Protein AF-A0A8C1H213-F1 (afdb_monomer)

Secondary structure (DSSP, 8-state):
---------HHHHHHHHHHHHHHHHHHHTTS-TTEEEEEEEEEEEETTEEEEEEEEEEEESTT-S-EEEEE-------PPPPSS-TT-----IIIIIHHHHHHHHHHHHHHHHHTT------------SSTHHHHHHHHTTSBSSTT-SS-BTTTTEEEEEEE-S--SSS--EEE--GGGTTT--THHHHHHHHHTT-SSS--SS-SSEEEEEE-----STTHHHHTTT--EEEE-BSSPPTTTTSTT-SGGG--HHHHHHHHHHHHTS----S----

Mean predicted aligned error: 8.56 Å

Sequence (278 aa):
ESHAPIKKNPLSLKFSHLFQLQHILSQLGSLSEGWMLEENSFVSSTPKGKVTFTNVLAVLDPLDPRRLLLACHHDSKILPAGPKNPKQVFVGASDSAIPCAMILEMATAQNSALQSTANTSEWQKTDSLGGSRHLAELMARTPHPSGSSETTLLQAVDLLVLLDLLGDPEPLIFNHFNNTSESLSVSLPEKRLHKQGLLTSYPSEQSYFRKDFYGGFMQDDHITFLHRVVPVHHLIPTPFPVFWHTLDDTEERIHRPTVENLTRIILSTNLKSANTTA

Solvent-accessible surface area (backbone atoms only — not comparable to full-atom values): 16385 Å² total; per-residue (Å²): 135,85,85,73,81,85,75,78,64,73,63,64,62,55,50,53,53,50,52,52,53,51,48,54,51,53,57,62,69,65,54,61,86,37,60,44,81,46,74,44,47,28,73,33,81,49,102,90,43,79,44,77,49,68,44,79,46,78,36,69,48,81,78,56,69,62,37,77,43,80,46,56,55,82,70,58,68,89,63,80,58,45,95,90,40,74,82,56,64,52,63,24,29,28,45,16,51,40,32,44,51,46,52,53,51,51,52,51,56,50,46,72,74,46,83,83,72,67,77,85,86,88,87,86,86,73,72,58,52,67,66,43,49,22,49,42,53,50,27,61,69,38,48,32,52,86,84,41,90,87,38,18,46,44,76,21,38,57,33,38,39,38,35,38,52,42,31,47,70,78,45,36,28,31,51,64,43,84,90,34,62,81,47,60,62,50,53,52,32,38,35,52,36,40,77,69,67,73,44,53,98,58,96,58,61,74,65,38,59,42,85,92,48,72,66,52,89,79,91,57,69,58,53,51,37,46,77,69,72,33,41,54,44,60,52,36,39,61,74,67,53,95,37,66,100,39,73,63,23,34,72,90,60,46,30,61,50,44,47,55,36,51,48,53,25,58,72,57,36,81,81,54,66,79,79,83,85,129

Nearest PDB structures (foldseek):
  2zed-assembly2_B  TM=8.797E-01  e=6.127E-24  Homo sapiens
  9fxh-assembly2_B  TM=8.267E-01  e=2.366E-24  Homo sapiens
  9fxg-assembly3_C  TM=8.207E-01  e=6.901E-24  Homo sapiens
  7cm0-assembly1_A  TM=8.871E-01  e=1.432E-22  Homo sapiens
  2zef-assembly2_B  TM=8.244E-01  e=1.327E-23  Homo sapiens

Organism: NCBI:txid630221

Foldseek 3Di:
DDDDDPPDDPVVLVVVLVVLVVVLCVLLVPQDAQKDKDWAWAWDQDPVGIDIDIDIDIDGRLQPLADEAEDEDDDWDFDQADPVGNPQTAPQVQQPVLSSVLVSVLSNVVSVVPVPDHDDDDDDYDHDDDHLLTVLVQQVPADPPPPDPPHGNLNNYLEYEYRGLPFAPQFAFEFQDPVCLPQWCLLVLQLVCVVVVNAPPDDDSDRHYDYPDHLYDDDDSCVNSVVVVRHYDYRAGPPHDPCPPHSPSDPVNGDVSRSVSSSSSVSSIPSDRPPPDD

pLDDT: mean 81.34, std 18.09, range [29.67, 98.44]

Radius of gyration: 19.89 Å; Cα contacts (8 Å, |Δi|>4): 432; chains: 1; bounding box: 44×66×52 Å

Structure (mmCIF, N/CA/C/O backbone):
data_AF-A0A8C1H213-F1
#
_entry.id   AF-A0A8C1H213-F1
#
loop_
_atom_site.group_PDB
_atom_site.id
_atom_site.type_symbol
_atom_site.label_atom_id
_atom_site.label_alt_id
_atom_site.label_comp_id
_atom_site.label_asym_id
_atom_site.label_entity_id
_atom_site.label_seq_id
_atom_site.pdbx_PDB_ins_code
_atom_site.Cartn_x
_atom_site.Cartn_y
_atom_site.Cartn_z
_atom_site.occupancy
_atom_site.B_iso_or_equiv
_atom_site.auth_seq_id
_atom_site.auth_comp_id
_atom_site.auth_asym_id
_atom_site.auth_atom_id
_atom_site.pdbx_PDB_model_num
ATOM 1 N N . GLU A 1 1 ? -5.569 41.873 24.942 1.00 35.56 1 GLU A N 1
ATOM 2 C CA . GLU A 1 1 ? -4.662 40.726 24.734 1.00 35.56 1 GLU A CA 1
ATOM 3 C C . GLU A 1 1 ? -5.106 39.960 23.496 1.00 35.56 1 GLU A C 1
ATOM 5 O O . GLU A 1 1 ? -6.158 39.333 23.500 1.00 35.56 1 GLU A O 1
ATOM 10 N N . SER A 1 2 ? -4.382 40.112 22.389 1.00 31.67 2 SER A N 1
ATOM 11 C CA . SER A 1 2 ? -4.695 39.471 21.111 1.00 31.67 2 SER A CA 1
ATOM 12 C C . SER A 1 2 ? -4.179 38.029 21.105 1.00 31.67 2 SER A C 1
ATOM 14 O O . SER A 1 2 ? -2.976 37.784 21.124 1.00 31.67 2 SER A O 1
ATOM 16 N N . HIS A 1 3 ? -5.088 37.055 21.077 1.00 39.44 3 HIS A N 1
ATOM 17 C CA . HIS A 1 3 ? -4.740 35.654 20.839 1.00 39.44 3 HIS A CA 1
ATOM 18 C C . HIS A 1 3 ? -4.405 35.458 19.356 1.00 39.44 3 HIS A C 1
ATOM 20 O O . HIS A 1 3 ? -5.290 35.313 18.514 1.00 39.44 3 HIS A O 1
ATOM 26 N N . ALA A 1 4 ? -3.114 35.477 19.029 1.00 31.30 4 ALA A N 1
ATOM 27 C CA . ALA A 1 4 ? -2.635 35.024 17.730 1.00 31.30 4 ALA A CA 1
ATOM 28 C C . ALA A 1 4 ? -2.793 33.491 17.624 1.00 31.30 4 ALA A C 1
ATOM 30 O O . ALA A 1 4 ? -2.477 32.779 18.581 1.00 31.30 4 ALA A O 1
ATOM 31 N N . PRO A 1 5 ? -3.249 32.949 16.481 1.00 38.81 5 PRO A N 1
ATOM 32 C CA . PRO A 1 5 ? -3.312 31.509 16.282 1.00 38.81 5 PRO A CA 1
ATOM 33 C C . PRO A 1 5 ? -1.892 30.934 16.278 1.00 38.81 5 PRO A C 1
ATOM 35 O O . PRO A 1 5 ? -1.021 31.405 15.542 1.00 38.81 5 PRO A O 1
ATOM 38 N N . ILE A 1 6 ? -1.660 29.898 17.086 1.00 41.28 6 ILE A N 1
ATOM 39 C CA . ILE A 1 6 ? -0.406 29.140 17.101 1.00 41.28 6 ILE A CA 1
ATOM 40 C C . ILE A 1 6 ? -0.277 28.430 15.747 1.00 41.28 6 ILE A C 1
ATOM 42 O O . ILE A 1 6 ? -0.791 27.331 15.543 1.00 41.28 6 ILE A O 1
ATOM 46 N N . LYS A 1 7 ? 0.403 29.066 14.789 1.00 40.59 7 LYS A N 1
ATOM 47 C CA . LYS A 1 7 ? 0.885 28.399 13.577 1.00 40.59 7 LYS A CA 1
ATOM 48 C C . LYS A 1 7 ? 1.922 27.362 14.017 1.00 40.59 7 LYS A C 1
ATOM 50 O O . LYS A 1 7 ? 2.996 27.732 14.485 1.00 40.59 7 LYS A O 1
ATOM 55 N N . LYS A 1 8 ? 1.607 26.065 13.908 1.00 52.66 8 LYS A N 1
ATOM 56 C CA . LYS A 1 8 ? 2.605 25.007 14.134 1.00 52.66 8 LYS A CA 1
ATOM 57 C C . LYS A 1 8 ? 3.743 25.139 13.116 1.00 52.66 8 LYS A C 1
ATOM 59 O O . LYS A 1 8 ? 3.527 25.489 11.956 1.00 52.66 8 LYS A O 1
ATOM 64 N N . ASN A 1 9 ? 4.954 24.855 13.589 1.00 44.56 9 ASN A N 1
ATOM 65 C CA . ASN A 1 9 ? 6.203 25.005 12.855 1.00 44.56 9 ASN A CA 1
ATOM 66 C C . ASN A 1 9 ? 6.315 23.900 11.773 1.00 44.56 9 ASN A C 1
ATOM 68 O O . ASN A 1 9 ? 6.308 22.721 12.137 1.00 44.56 9 ASN A O 1
ATOM 72 N N . PRO A 1 10 ? 6.436 24.229 10.470 1.00 48.28 10 PRO A N 1
ATOM 73 C CA . PRO A 1 10 ? 6.516 23.263 9.360 1.00 48.28 10 PRO A CA 1
ATOM 74 C C . PRO A 1 10 ? 7.609 22.196 9.512 1.00 48.28 10 PRO A C 1
ATOM 76 O O . PRO A 1 10 ? 7.549 21.144 8.883 1.00 48.28 10 PRO A O 1
ATOM 79 N N . LEU A 1 11 ? 8.607 22.466 10.354 1.00 42.94 11 LEU A N 1
ATOM 80 C CA . LEU A 1 11 ? 9.709 21.566 10.673 1.00 42.94 11 LEU A CA 1
ATOM 81 C C . LEU A 1 11 ? 9.237 20.260 11.337 1.00 42.94 11 LEU A C 1
ATOM 83 O O . LEU A 1 11 ? 9.681 19.196 10.930 1.00 42.94 11 LEU A O 1
ATOM 87 N N . SER A 1 12 ? 8.297 20.301 12.289 1.00 50.41 12 SER A N 1
ATOM 88 C CA . SER A 1 12 ? 7.887 19.107 13.058 1.00 50.41 12 SER A CA 1
ATOM 89 C C . SER A 1 12 ? 7.201 18.030 12.210 1.00 50.41 12 SER A C 1
ATOM 91 O O . SER A 1 12 ? 7.418 16.851 12.460 1.00 50.41 12 SER A O 1
ATOM 93 N N . LEU A 1 13 ? 6.391 18.424 11.222 1.00 56.34 13 LEU A N 1
ATOM 94 C CA . LEU A 1 13 ? 5.732 17.491 10.294 1.00 56.34 13 LEU A CA 1
ATOM 95 C C . LEU A 1 13 ? 6.723 16.926 9.270 1.00 56.34 13 LEU A C 1
ATOM 97 O O . LEU A 1 13 ? 6.650 15.758 8.906 1.00 56.34 13 LEU A O 1
ATOM 101 N N . LYS A 1 14 ? 7.695 17.736 8.832 1.00 55.78 14 LYS A N 1
ATOM 102 C CA . LYS A 1 14 ? 8.785 17.247 7.978 1.00 55.78 14 LYS A CA 1
ATOM 103 C C . LYS A 1 14 ? 9.610 16.173 8.687 1.00 55.78 14 LYS A C 1
ATOM 105 O O . LYS A 1 14 ? 9.962 15.185 8.058 1.00 55.78 14 LYS A O 1
ATOM 110 N N . PHE A 1 15 ? 9.874 16.337 9.985 1.00 58.41 15 PHE A N 1
ATOM 111 C CA . PHE A 1 15 ? 10.598 15.329 10.759 1.00 58.41 15 PHE A CA 1
ATOM 112 C C . PHE A 1 15 ? 9.835 13.999 10.854 1.00 58.41 15 PHE A C 1
ATOM 114 O O . PHE A 1 15 ? 10.453 12.960 10.658 1.00 58.41 15 PHE A O 1
ATOM 121 N N . SER A 1 16 ? 8.513 13.997 11.079 1.00 71.38 16 SER A N 1
ATOM 122 C CA . SER A 1 16 ? 7.748 12.743 11.196 1.00 71.38 16 SER A CA 1
ATOM 123 C C . SER A 1 16 ? 7.704 11.929 9.899 1.00 71.38 16 SER A C 1
ATOM 125 O O . SER A 1 16 ? 7.895 10.718 9.952 1.00 71.38 16 SER A O 1
ATOM 127 N N . HIS A 1 17 ? 7.524 12.573 8.738 1.00 76.19 17 HIS A N 1
ATOM 128 C CA . HIS A 1 17 ? 7.555 11.864 7.450 1.00 76.19 17 HIS A CA 1
ATOM 129 C C . HIS A 1 17 ? 8.940 11.284 7.137 1.00 76.19 17 HIS A C 1
ATOM 131 O O . HIS A 1 17 ? 9.035 10.175 6.623 1.00 76.19 17 HIS A O 1
ATOM 137 N N . LEU A 1 18 ? 10.019 11.991 7.493 1.00 77.69 18 LEU A N 1
ATOM 138 C CA . LEU A 1 18 ? 11.379 11.470 7.327 1.00 77.69 18 LEU A CA 1
ATOM 139 C C . LEU A 1 18 ? 11.633 10.237 8.206 1.00 77.69 18 LEU A C 1
ATOM 141 O O . LEU A 1 18 ? 12.227 9.275 7.730 1.00 77.69 18 LEU A O 1
ATOM 145 N N . PHE A 1 19 ? 11.148 10.229 9.453 1.00 83.75 19 PHE A N 1
ATOM 146 C CA . PHE A 1 19 ? 11.252 9.051 10.323 1.00 83.75 19 PHE A CA 1
ATOM 147 C C . PHE A 1 19 ? 10.471 7.853 9.778 1.00 83.75 19 PHE A C 1
ATOM 149 O O . PHE A 1 19 ? 10.983 6.737 9.801 1.00 83.75 19 PHE A O 1
ATOM 156 N N . GLN A 1 20 ? 9.259 8.077 9.268 1.00 85.69 20 GLN A N 1
ATOM 157 C CA . GLN A 1 20 ? 8.451 7.028 8.647 1.00 85.69 20 GLN A CA 1
ATOM 158 C C . GLN A 1 20 ? 9.146 6.440 7.413 1.00 85.69 20 GLN A C 1
ATOM 160 O O . GLN A 1 20 ? 9.293 5.224 7.314 1.00 85.69 20 GLN A O 1
ATOM 165 N N . LEU A 1 21 ? 9.626 7.296 6.506 1.00 86.75 21 LEU A N 1
ATOM 166 C CA . LEU A 1 21 ? 10.372 6.878 5.320 1.00 86.75 21 LEU A CA 1
ATOM 167 C C . LEU A 1 21 ? 11.618 6.073 5.710 1.00 86.75 21 LEU A C 1
ATOM 169 O O . LEU A 1 21 ? 11.845 4.985 5.189 1.00 86.75 21 LEU A O 1
ATOM 173 N N . GLN A 1 22 ? 12.391 6.562 6.682 1.00 87.88 22 GLN A N 1
ATOM 174 C CA . GLN A 1 22 ? 13.583 5.868 7.160 1.00 87.88 22 GLN A CA 1
ATOM 175 C C . GLN A 1 22 ? 13.252 4.522 7.818 1.00 87.88 22 GLN A C 1
ATOM 177 O O . GLN A 1 22 ? 14.017 3.571 7.670 1.00 87.88 22 GLN A O 1
ATOM 182 N N . HIS A 1 23 ? 12.115 4.414 8.509 1.00 90.81 23 HIS A N 1
ATOM 183 C CA . HIS A 1 23 ? 11.647 3.145 9.055 1.00 90.81 23 HIS A CA 1
ATOM 184 C C . HIS A 1 23 ? 11.316 2.140 7.943 1.00 90.81 23 HIS A C 1
ATOM 186 O O . HIS A 1 23 ? 11.818 1.019 7.988 1.00 90.81 23 HIS A O 1
ATOM 192 N N . ILE A 1 24 ? 10.557 2.550 6.920 1.00 91.88 24 ILE A N 1
ATOM 193 C CA . ILE A 1 24 ? 10.223 1.706 5.759 1.00 91.88 24 ILE A CA 1
ATOM 194 C C . ILE A 1 24 ? 11.504 1.219 5.068 1.00 91.88 24 ILE A C 1
ATOM 196 O O . ILE A 1 24 ? 11.682 0.019 4.869 1.00 91.88 24 ILE A O 1
ATOM 200 N N . LEU A 1 25 ? 12.429 2.135 4.770 1.00 90.81 25 LEU A N 1
ATOM 201 C CA . LEU A 1 25 ? 13.711 1.807 4.141 1.00 90.81 25 LEU A CA 1
ATOM 202 C C . LEU A 1 25 ? 14.554 0.869 5.007 1.00 90.81 25 LEU A C 1
ATOM 204 O O . LEU A 1 25 ? 15.158 -0.062 4.487 1.00 90.81 25 LEU A O 1
ATOM 208 N N . SER A 1 26 ? 14.578 1.078 6.326 1.00 91.19 26 SER A N 1
ATOM 209 C CA . SER A 1 26 ? 15.306 0.207 7.249 1.00 91.19 26 SER A CA 1
ATOM 210 C C . SER A 1 26 ? 14.716 -1.200 7.316 1.00 91.19 26 SER A C 1
ATOM 212 O O . SER A 1 26 ? 15.484 -2.149 7.440 1.00 91.19 26 SER A O 1
ATOM 214 N N . GLN A 1 27 ? 13.388 -1.348 7.273 1.00 92.38 27 GLN A N 1
ATOM 215 C CA . GLN A 1 27 ? 12.744 -2.663 7.267 1.00 92.38 27 GLN A CA 1
ATOM 216 C C . GLN A 1 27 ? 13.039 -3.393 5.951 1.00 92.38 27 GLN A C 1
ATOM 218 O O . GLN A 1 27 ? 13.552 -4.510 5.968 1.00 92.38 27 GLN A O 1
ATOM 223 N N . LEU A 1 28 ? 12.822 -2.733 4.812 1.00 90.31 28 LEU A N 1
ATOM 224 C CA . LEU A 1 28 ? 13.082 -3.313 3.491 1.00 90.31 28 LEU A CA 1
ATOM 225 C C . LEU A 1 28 ? 14.567 -3.625 3.265 1.00 90.31 28 LEU A C 1
ATOM 227 O O . LEU A 1 28 ? 14.900 -4.673 2.725 1.00 90.31 28 LEU A O 1
ATOM 231 N N . GLY A 1 29 ? 15.468 -2.757 3.726 1.00 87.75 29 GLY A N 1
ATOM 232 C CA . GLY A 1 29 ? 16.914 -2.969 3.641 1.00 87.75 29 GLY A CA 1
ATOM 233 C C . GLY A 1 29 ? 17.445 -4.079 4.554 1.00 87.75 29 GLY A C 1
ATOM 234 O O . GLY A 1 29 ? 18.604 -4.456 4.421 1.00 87.75 29 GLY A O 1
ATOM 235 N N . SER A 1 30 ? 16.625 -4.598 5.476 1.00 89.06 30 SER A N 1
ATOM 236 C CA . SER A 1 30 ? 16.974 -5.757 6.309 1.00 89.06 30 SER A CA 1
ATOM 237 C C . SER A 1 30 ? 16.575 -7.103 5.690 1.00 89.06 30 SER A C 1
ATOM 239 O O . SER A 1 30 ? 16.941 -8.151 6.224 1.00 89.06 30 SER A O 1
ATOM 241 N N . LEU A 1 31 ? 15.845 -7.089 4.567 1.00 84.88 31 LEU A N 1
ATOM 242 C CA . LEU A 1 31 ? 15.555 -8.288 3.777 1.00 84.88 31 LEU A CA 1
ATOM 243 C C . LEU A 1 31 ? 16.858 -8.836 3.151 1.00 84.88 31 LEU A C 1
ATOM 245 O O . LEU A 1 31 ? 17.806 -8.089 2.913 1.00 84.88 31 LEU A O 1
ATOM 249 N N . SER A 1 32 ? 16.939 -10.155 2.940 1.00 71.31 32 SER A N 1
ATOM 250 C CA . SER A 1 32 ? 18.170 -10.839 2.501 1.00 71.31 32 SER A CA 1
ATOM 251 C C . SER A 1 32 ? 18.480 -10.640 1.009 1.00 71.31 32 SER A C 1
ATOM 253 O O . SER A 1 32 ? 17.736 -9.979 0.285 1.00 71.31 32 SER A O 1
ATOM 255 N N . GLU A 1 33 ? 19.594 -11.220 0.546 1.00 68.81 33 GLU A N 1
ATOM 256 C CA . GLU A 1 33 ? 20.045 -11.159 -0.850 1.00 68.81 33 GLU A CA 1
ATOM 257 C C . GLU A 1 33 ? 18.919 -11.537 -1.834 1.00 68.81 33 GLU A C 1
ATOM 259 O O . GLU A 1 33 ? 18.259 -12.561 -1.669 1.00 68.81 33 GLU A O 1
ATOM 264 N N . GLY A 1 34 ? 18.690 -10.690 -2.846 1.00 76.81 34 GLY A N 1
ATOM 265 C CA . GLY A 1 34 ? 17.651 -10.872 -3.873 1.00 76.81 34 GLY A CA 1
ATOM 266 C C . GLY A 1 34 ? 16.661 -9.709 -3.997 1.00 76.81 34 GLY A C 1
ATOM 267 O O . GLY A 1 34 ? 16.010 -9.578 -5.033 1.00 76.81 34 GLY A O 1
ATOM 268 N N . TRP A 1 35 ? 16.583 -8.838 -2.987 1.00 86.25 35 TRP A N 1
ATOM 269 C CA . TRP A 1 35 ? 15.802 -7.600 -3.045 1.00 86.25 35 TRP A CA 1
ATOM 270 C C . TRP A 1 35 ? 16.661 -6.415 -3.494 1.00 86.25 35 TRP A C 1
ATOM 272 O O . TRP A 1 35 ? 17.740 -6.167 -2.960 1.00 86.25 35 TRP A O 1
ATOM 282 N N . MET A 1 36 ? 16.152 -5.647 -4.451 1.00 88.56 36 MET A N 1
ATOM 283 C CA . MET A 1 36 ? 16.644 -4.319 -4.801 1.00 88.56 36 MET A CA 1
ATOM 284 C C . MET A 1 36 ? 15.761 -3.273 -4.126 1.00 88.56 36 MET A C 1
ATOM 286 O O . MET A 1 36 ? 14.538 -3.337 -4.229 1.00 88.56 36 MET A O 1
ATOM 290 N N . LEU A 1 37 ? 16.379 -2.296 -3.466 1.00 90.38 37 LEU A N 1
ATOM 291 C CA . LEU A 1 37 ? 15.686 -1.165 -2.857 1.00 90.38 37 LEU A CA 1
ATOM 292 C C . LEU A 1 37 ? 16.006 0.116 -3.632 1.00 90.38 37 LEU A C 1
ATOM 294 O O . LEU A 1 37 ? 17.171 0.491 -3.759 1.00 90.38 37 LEU A O 1
ATOM 298 N N . GLU A 1 38 ? 14.974 0.800 -4.118 1.00 88.88 38 GLU A N 1
ATOM 299 C CA . GLU A 1 38 ? 15.091 2.072 -4.825 1.00 88.88 38 GLU A CA 1
ATOM 300 C C . GLU A 1 38 ? 14.221 3.148 -4.167 1.00 88.88 38 GLU A C 1
ATOM 302 O O . GLU A 1 38 ? 13.046 2.950 -3.858 1.00 88.88 38 GLU A O 1
ATOM 307 N N . GLU A 1 39 ? 14.807 4.330 -3.994 1.00 90.19 39 GLU A N 1
ATOM 308 C CA . GLU A 1 39 ? 14.072 5.553 -3.685 1.00 90.19 39 GLU A CA 1
ATOM 309 C C . GLU A 1 39 ? 13.979 6.422 -4.932 1.00 90.19 39 GLU A C 1
ATOM 311 O O . GLU A 1 39 ? 14.999 6.879 -5.460 1.00 90.19 39 GLU A O 1
ATOM 316 N N . ASN A 1 40 ? 12.755 6.730 -5.332 1.00 87.62 40 ASN A N 1
ATOM 317 C CA . ASN A 1 40 ? 12.441 7.577 -6.467 1.00 87.62 40 ASN A CA 1
ATOM 318 C C . ASN A 1 40 ? 11.906 8.923 -5.946 1.00 87.62 40 ASN A C 1
ATOM 320 O O . ASN A 1 40 ? 10.719 9.086 -5.659 1.00 87.62 40 ASN A O 1
ATOM 324 N N . SER A 1 41 ? 12.828 9.868 -5.733 1.00 89.25 41 SER A N 1
ATOM 325 C CA . SER A 1 41 ? 12.543 11.200 -5.179 1.00 89.25 41 SER A CA 1
ATOM 326 C C . SER A 1 41 ? 12.336 12.235 -6.276 1.00 89.25 41 SER A C 1
ATOM 328 O O . SER A 1 41 ? 12.903 12.106 -7.342 1.00 89.25 41 SER A O 1
ATOM 330 N N . PHE A 1 42 ? 11.543 13.276 -6.035 1.00 86.06 42 PHE A N 1
ATOM 331 C CA . PHE A 1 42 ? 11.345 14.367 -6.997 1.00 86.06 42 PHE A CA 1
ATOM 332 C C . PHE A 1 42 ? 10.648 15.570 -6.354 1.00 86.06 42 PHE A C 1
ATOM 334 O O . PHE A 1 42 ? 9.998 15.448 -5.319 1.00 86.06 42 PHE A O 1
ATOM 341 N N . VAL A 1 43 ? 10.697 16.744 -6.993 1.00 89.19 43 VAL A N 1
ATOM 342 C CA . VAL A 1 43 ? 10.052 17.972 -6.484 1.00 89.19 43 VAL A CA 1
ATOM 343 C C . VAL A 1 43 ? 8.845 18.371 -7.326 1.00 89.19 43 VAL A C 1
ATOM 345 O O . VAL A 1 43 ? 9.004 18.661 -8.506 1.00 89.19 43 VAL A O 1
ATOM 348 N N . SER A 1 44 ? 7.666 18.513 -6.706 1.00 85.31 44 SER A N 1
ATOM 349 C CA . SER A 1 44 ? 6.438 18.980 -7.367 1.00 85.31 44 SER A CA 1
ATOM 350 C C . SER A 1 44 ? 5.796 20.202 -6.738 1.00 85.31 44 SER A C 1
ATOM 352 O O . SER A 1 44 ? 5.796 20.384 -5.523 1.00 85.31 44 SER A O 1
ATOM 354 N N . SER A 1 45 ? 5.188 21.028 -7.591 1.00 86.56 45 SER A N 1
ATOM 355 C CA . SER A 1 45 ? 4.306 22.116 -7.178 1.00 86.56 45 SER A CA 1
ATOM 356 C C . SER A 1 45 ? 2.984 21.557 -6.652 1.00 86.56 45 SER A C 1
ATOM 358 O O . SER A 1 45 ? 2.367 20.695 -7.277 1.00 86.56 45 SER A O 1
ATOM 360 N N . THR A 1 46 ? 2.537 22.080 -5.516 1.00 84.19 46 THR A N 1
ATOM 361 C CA . THR A 1 46 ? 1.236 21.799 -4.895 1.00 84.19 46 THR A CA 1
ATOM 362 C C . THR A 1 46 ? 0.547 23.125 -4.547 1.00 84.19 46 THR A C 1
ATOM 364 O O . THR A 1 46 ? 1.222 24.161 -4.508 1.00 84.19 46 THR A O 1
ATOM 367 N N . PRO A 1 47 ? -0.753 23.135 -4.193 1.00 85.69 47 PRO A N 1
ATOM 368 C CA . PRO A 1 47 ? -1.405 24.334 -3.656 1.00 85.69 47 PRO A CA 1
ATOM 369 C C . PRO A 1 47 ? -0.718 24.922 -2.408 1.00 85.69 47 PRO A C 1
ATOM 371 O O . PRO A 1 47 ? -0.937 26.082 -2.076 1.00 85.69 47 PRO A O 1
ATOM 374 N N . LYS A 1 48 ? 0.123 24.137 -1.714 1.00 80.81 48 LYS A N 1
ATOM 375 C CA . LYS A 1 48 ? 0.896 24.548 -0.530 1.00 80.81 48 LYS A CA 1
ATOM 376 C C . LYS A 1 48 ? 2.358 24.912 -0.847 1.00 80.81 48 LYS A C 1
ATOM 378 O O . LYS A 1 48 ? 3.138 25.134 0.075 1.00 80.81 48 LYS A O 1
ATOM 383 N N . GLY A 1 49 ? 2.736 24.981 -2.125 1.00 87.12 49 GLY A N 1
ATOM 384 C CA . GLY A 1 49 ? 4.102 25.254 -2.582 1.00 87.12 49 GLY A CA 1
ATOM 385 C C . GLY A 1 49 ? 4.821 24.014 -3.118 1.00 87.12 49 GLY A C 1
ATOM 386 O O . GLY A 1 49 ? 4.205 22.972 -3.347 1.00 87.12 49 GLY A O 1
ATOM 387 N N . LYS A 1 50 ? 6.132 24.139 -3.358 1.00 88.75 50 LYS A N 1
ATOM 388 C CA . LYS A 1 50 ? 6.970 23.028 -3.831 1.00 88.75 50 LYS A CA 1
ATOM 389 C C . LYS A 1 50 ? 7.243 22.037 -2.698 1.00 88.75 50 LYS A C 1
ATOM 391 O O . LYS A 1 50 ? 7.664 22.443 -1.616 1.00 88.75 50 LYS A O 1
ATOM 396 N N . VAL A 1 51 ? 7.023 20.756 -2.966 1.00 86.69 51 VAL A N 1
ATOM 397 C CA . VAL A 1 51 ? 7.201 19.643 -2.026 1.00 86.69 51 VAL A CA 1
ATOM 398 C C . VAL A 1 51 ? 8.055 18.570 -2.695 1.00 86.69 51 VAL A C 1
ATOM 400 O O . VAL A 1 51 ? 7.868 18.300 -3.881 1.00 86.69 51 VAL A O 1
ATOM 403 N N . THR A 1 52 ? 8.987 17.981 -1.946 1.00 89.38 52 THR A N 1
ATOM 404 C CA . THR A 1 52 ? 9.702 16.769 -2.364 1.00 89.38 52 THR A CA 1
ATOM 405 C C . THR A 1 52 ? 8.857 15.556 -2.003 1.00 89.38 52 THR A C 1
ATOM 407 O O . THR A 1 52 ? 8.443 15.430 -0.853 1.00 89.38 52 THR A O 1
ATOM 410 N N . PHE A 1 53 ? 8.604 14.693 -2.973 1.00 88.81 53 PHE A N 1
ATOM 411 C CA . PHE A 1 53 ? 7.955 13.399 -2.799 1.00 88.81 53 PHE A CA 1
ATOM 412 C C . PHE A 1 53 ? 8.997 12.306 -3.016 1.00 88.81 53 PHE A C 1
ATOM 414 O O . PHE A 1 53 ? 9.947 12.519 -3.770 1.00 88.81 53 PHE A O 1
ATOM 421 N N . THR A 1 54 ? 8.792 11.147 -2.398 1.00 90.62 54 THR A N 1
ATOM 422 C CA . THR A 1 54 ? 9.683 9.993 -2.530 1.00 90.62 54 THR A CA 1
ATOM 423 C C . THR A 1 54 ? 8.837 8.735 -2.612 1.00 90.62 54 THR A C 1
ATOM 425 O O . THR A 1 54 ? 8.185 8.382 -1.639 1.00 90.62 54 THR A O 1
ATOM 428 N N . ASN A 1 55 ? 8.834 8.064 -3.761 1.00 92.12 55 ASN A N 1
ATOM 429 C CA . ASN A 1 55 ? 8.330 6.697 -3.855 1.00 92.12 55 ASN A CA 1
ATOM 430 C C . ASN A 1 55 ? 9.414 5.736 -3.348 1.00 92.12 55 ASN A C 1
ATOM 432 O O . ASN A 1 55 ? 10.600 5.955 -3.607 1.00 92.12 55 ASN A O 1
ATOM 436 N N . VAL A 1 56 ? 9.010 4.666 -2.667 1.00 93.06 56 VAL A N 1
ATOM 437 C CA . VAL A 1 56 ? 9.908 3.589 -2.225 1.00 93.06 56 VAL A CA 1
ATOM 438 C C . VAL A 1 56 ? 9.529 2.316 -2.961 1.00 93.06 56 VAL A C 1
ATOM 440 O O . VAL A 1 56 ? 8.370 1.911 -2.931 1.00 93.06 56 VAL A O 1
ATOM 443 N N . LEU A 1 57 ? 10.503 1.695 -3.619 1.00 92.31 57 LEU A N 1
ATOM 444 C CA . LEU A 1 57 ? 10.329 0.458 -4.364 1.00 92.31 57 LEU A CA 1
ATOM 445 C C . LEU A 1 57 ? 11.237 -0.619 -3.784 1.00 92.31 57 LEU A C 1
ATOM 447 O O . LEU A 1 57 ? 12.452 -0.450 -3.754 1.00 92.31 57 LEU A O 1
ATOM 451 N N . ALA A 1 58 ? 10.650 -1.737 -3.368 1.00 91.62 58 ALA A N 1
ATOM 452 C CA . ALA A 1 58 ? 11.377 -2.965 -3.078 1.00 91.62 58 ALA A CA 1
ATOM 453 C C . ALA A 1 58 ? 11.038 -4.001 -4.149 1.00 91.62 58 ALA A C 1
ATOM 455 O O . ALA A 1 58 ? 9.879 -4.375 -4.320 1.00 91.62 58 ALA A O 1
ATOM 456 N N . VAL A 1 59 ? 12.054 -4.435 -4.885 1.00 90.00 59 VAL A N 1
ATOM 457 C CA . VAL A 1 59 ? 11.920 -5.311 -6.045 1.00 90.00 59 VAL A CA 1
ATOM 458 C C . VAL A 1 59 ? 12.661 -6.607 -5.769 1.00 90.00 59 VAL A C 1
ATOM 460 O O . VAL A 1 59 ? 13.890 -6.645 -5.779 1.00 90.00 59 VAL A O 1
ATOM 463 N N . LEU A 1 60 ? 11.907 -7.670 -5.528 1.00 88.00 60 LEU A N 1
ATOM 464 C CA . LEU A 1 60 ? 12.440 -9.024 -5.520 1.00 88.00 60 LEU A CA 1
ATOM 465 C C . LEU A 1 60 ? 12.762 -9.460 -6.954 1.00 88.00 60 LEU A C 1
ATOM 467 O O . LEU A 1 60 ? 11.952 -9.218 -7.846 1.00 88.00 60 LEU A O 1
ATOM 471 N N . ASP A 1 61 ? 13.919 -10.099 -7.143 1.00 86.44 61 ASP A N 1
ATOM 472 C CA . ASP A 1 61 ? 14.436 -10.561 -8.440 1.00 86.44 61 ASP A CA 1
ATOM 473 C C . ASP A 1 61 ? 14.253 -9.511 -9.557 1.00 86.44 61 ASP A C 1
ATOM 475 O O . ASP A 1 61 ? 13.350 -9.585 -10.397 1.00 86.44 61 ASP A O 1
ATOM 479 N N . PRO A 1 62 ? 15.112 -8.477 -9.588 1.00 86.31 62 PRO A N 1
ATOM 480 C CA . PRO A 1 62 ? 15.010 -7.400 -10.566 1.00 86.31 62 PRO A CA 1
ATOM 481 C C . PRO A 1 62 ? 15.051 -7.871 -12.024 1.00 86.31 62 PRO A C 1
ATOM 483 O O . PRO A 1 62 ? 14.602 -7.122 -12.894 1.00 86.31 62 PRO A O 1
ATOM 486 N N . LEU A 1 63 ? 15.566 -9.077 -12.290 1.00 85.62 63 LEU A N 1
ATOM 487 C CA . LEU A 1 63 ? 15.697 -9.649 -13.626 1.00 85.62 63 LEU A CA 1
ATOM 488 C C . LEU A 1 63 ? 14.438 -10.390 -14.096 1.00 85.62 63 LEU A C 1
ATOM 490 O O . LEU A 1 63 ? 14.337 -10.654 -15.297 1.00 85.62 63 LEU A O 1
ATOM 494 N N . ASP A 1 64 ? 13.482 -10.691 -13.209 1.00 86.69 64 ASP A N 1
ATOM 495 C CA . ASP A 1 64 ? 12.241 -11.366 -13.596 1.00 86.69 64 ASP A CA 1
ATOM 496 C C . ASP A 1 64 ? 11.494 -10.524 -14.652 1.00 86.69 64 ASP A C 1
ATOM 498 O O . ASP A 1 64 ? 11.216 -9.338 -14.420 1.00 86.69 64 ASP A O 1
ATOM 502 N N . PRO A 1 65 ? 11.181 -11.080 -15.841 1.00 86.62 65 PRO A N 1
ATOM 503 C CA . PRO A 1 65 ? 10.472 -10.362 -16.897 1.00 86.62 65 PRO A CA 1
ATOM 504 C C . PRO A 1 65 ? 9.041 -9.958 -16.516 1.00 86.62 65 PRO A C 1
ATOM 506 O O . PRO A 1 65 ? 8.451 -9.140 -17.223 1.00 86.62 65 PRO A O 1
ATOM 509 N N . ARG A 1 66 ? 8.475 -10.518 -15.441 1.00 87.69 66 ARG A N 1
ATOM 510 C CA . ARG A 1 66 ? 7.102 -10.273 -14.996 1.00 87.69 66 ARG A CA 1
ATOM 511 C C . ARG A 1 66 ? 7.069 -9.817 -13.547 1.00 87.69 66 ARG A C 1
ATOM 513 O O . ARG A 1 66 ? 7.902 -10.186 -12.727 1.00 87.69 66 ARG A O 1
ATOM 520 N N . ARG A 1 67 ? 6.090 -8.980 -13.220 1.00 88.56 67 ARG A N 1
ATOM 521 C CA . ARG A 1 67 ? 5.973 -8.348 -11.907 1.00 88.56 67 ARG A CA 1
ATOM 522 C C . ARG A 1 67 ? 4.540 -8.380 -11.413 1.00 88.56 67 ARG A C 1
ATOM 524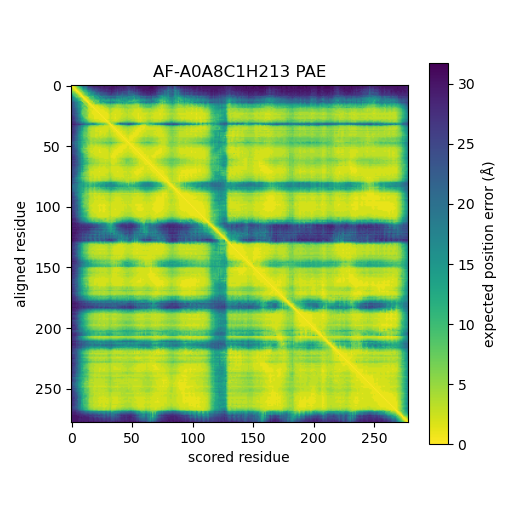 O O . ARG A 1 67 ? 3.610 -7.970 -12.104 1.00 88.56 67 ARG A O 1
ATOM 531 N N . LEU A 1 68 ? 4.395 -8.784 -10.163 1.00 88.88 68 LEU A N 1
ATOM 532 C CA . LEU A 1 68 ? 3.238 -8.470 -9.345 1.00 88.88 68 LEU A CA 1
ATOM 533 C C . LEU A 1 68 ? 3.586 -7.242 -8.501 1.00 88.88 68 LEU A C 1
ATOM 535 O O . LEU A 1 68 ? 4.577 -7.262 -7.774 1.00 88.88 68 LEU A O 1
ATOM 539 N N . LEU A 1 69 ? 2.771 -6.192 -8.573 1.00 91.75 69 LEU A N 1
ATOM 540 C CA . LEU A 1 69 ? 2.948 -5.008 -7.738 1.00 91.75 69 LEU A CA 1
ATOM 541 C C . LEU A 1 69 ? 1.981 -5.045 -6.558 1.00 91.75 69 LEU A C 1
ATOM 543 O O . LEU A 1 69 ? 0.770 -5.050 -6.756 1.00 91.75 69 LEU A O 1
ATOM 547 N N . LEU A 1 70 ? 2.516 -5.018 -5.339 1.00 93.56 70 LEU A N 1
ATOM 548 C CA . LEU A 1 70 ? 1.763 -4.673 -4.133 1.00 93.56 70 LEU A CA 1
ATOM 549 C C . LEU A 1 70 ? 2.055 -3.207 -3.805 1.00 93.56 70 LEU A C 1
ATOM 551 O O . LEU A 1 70 ? 3.223 -2.825 -3.734 1.00 93.56 70 LEU A O 1
ATOM 555 N N . ALA A 1 71 ? 1.020 -2.390 -3.625 1.00 96.12 71 ALA A N 1
ATOM 556 C CA . ALA A 1 71 ? 1.173 -0.957 -3.396 1.00 96.12 71 ALA A CA 1
ATOM 557 C C . ALA A 1 71 ? 0.238 -0.436 -2.301 1.00 96.12 71 ALA A C 1
ATOM 559 O O . ALA A 1 71 ? -0.839 -0.982 -2.073 1.00 96.12 71 ALA A O 1
ATOM 560 N N . CYS A 1 72 ? 0.660 0.652 -1.666 1.00 96.56 72 CYS A N 1
ATOM 561 C CA . CYS A 1 72 ? -0.126 1.532 -0.805 1.00 96.56 72 CYS A CA 1
ATOM 562 C C . CYS A 1 72 ? 0.552 2.912 -0.793 1.00 96.56 72 CYS A C 1
ATOM 564 O O . CYS A 1 72 ? 1.728 3.029 -1.159 1.00 96.56 72 CYS A O 1
ATOM 566 N N . HIS A 1 73 ? -0.144 3.946 -0.330 1.00 95.38 73 HIS A N 1
ATOM 567 C CA . HIS A 1 73 ? 0.491 5.232 -0.046 1.00 95.38 73 HIS A CA 1
ATOM 568 C C . HIS A 1 73 ? 1.000 5.269 1.403 1.00 95.38 73 HIS A C 1
ATOM 570 O O . HIS A 1 73 ? 0.444 4.625 2.292 1.00 95.38 73 HIS A O 1
ATOM 576 N N . HIS A 1 74 ? 2.093 5.997 1.646 1.00 93.94 74 HIS A N 1
ATOM 577 C CA . HIS A 1 74 ? 2.686 6.134 2.984 1.00 93.94 74 HIS A CA 1
ATOM 578 C C . HIS A 1 74 ? 2.589 7.560 3.534 1.00 93.94 74 HIS A C 1
ATOM 580 O O . HIS A 1 74 ? 2.813 7.766 4.725 1.00 93.94 74 HIS A O 1
ATOM 586 N N . ASP A 1 75 ? 2.261 8.557 2.710 1.00 92.06 75 ASP A N 1
ATOM 587 C CA . ASP A 1 75 ? 1.947 9.887 3.211 1.00 92.06 75 ASP A CA 1
ATOM 588 C C . ASP A 1 75 ? 0.607 9.885 3.952 1.00 92.06 75 ASP A C 1
ATOM 590 O O . ASP A 1 75 ? -0.265 9.058 3.702 1.00 92.06 75 ASP A O 1
ATOM 594 N N . SER A 1 76 ? 0.443 10.834 4.872 1.00 91.69 76 SER A N 1
ATOM 595 C CA . SER A 1 76 ? -0.790 11.010 5.631 1.00 91.69 76 SER A CA 1
ATOM 596 C C . SER A 1 76 ? -1.394 12.382 5.370 1.00 91.69 76 SER A C 1
ATOM 598 O O . SER A 1 76 ? -0.710 13.396 5.164 1.00 91.69 76 SER A O 1
ATOM 600 N N . LYS A 1 77 ? -2.724 12.435 5.386 1.00 89.38 77 LYS A N 1
ATOM 601 C CA . LYS A 1 77 ? -3.458 13.662 5.104 1.00 89.38 77 LYS A CA 1
ATOM 602 C C . LYS A 1 77 ? -3.235 14.716 6.187 1.00 89.38 77 LYS A C 1
ATOM 604 O O . LYS A 1 77 ? -3.455 14.507 7.375 1.00 89.38 77 LYS A O 1
ATOM 609 N N . ILE A 1 78 ? -2.922 15.938 5.767 1.00 87.62 78 ILE A N 1
ATOM 610 C CA . ILE A 1 78 ? -2.865 17.076 6.691 1.00 87.62 78 ILE A CA 1
ATOM 611 C C . ILE A 1 78 ? -4.290 17.571 6.972 1.00 87.62 78 ILE A C 1
ATOM 613 O O . ILE A 1 78 ? -4.836 18.358 6.192 1.00 87.62 78 ILE A O 1
ATOM 617 N N . LEU A 1 79 ? -4.866 17.143 8.098 1.00 87.31 79 LEU A N 1
ATOM 618 C CA . LEU A 1 79 ? -6.137 17.656 8.617 1.00 87.31 79 LEU A CA 1
ATOM 619 C C . LEU A 1 79 ? -5.941 18.859 9.558 1.00 87.31 79 LEU A C 1
ATOM 621 O O . LEU A 1 79 ? -4.907 18.969 10.226 1.00 87.31 79 LEU A O 1
ATOM 625 N N . PRO A 1 80 ? -6.920 19.781 9.631 1.00 85.25 80 PRO A N 1
ATOM 626 C CA . PRO A 1 80 ? -6.918 20.829 10.644 1.00 85.25 80 PRO A CA 1
ATOM 627 C C . PRO A 1 80 ? -7.015 20.226 12.051 1.00 85.25 80 PRO A C 1
ATOM 629 O O . PRO A 1 80 ? -7.611 19.170 12.257 1.00 85.25 80 PRO A O 1
ATOM 632 N N . ALA A 1 81 ? -6.439 20.920 13.034 1.00 81.06 81 ALA A N 1
ATOM 633 C CA . ALA A 1 81 ? -6.512 20.485 14.422 1.00 81.06 81 ALA A CA 1
ATOM 634 C C . ALA A 1 81 ? -7.964 20.499 14.928 1.00 81.06 81 ALA A C 1
ATOM 636 O O . ALA A 1 81 ? -8.737 21.407 14.611 1.00 81.06 81 ALA A O 1
ATOM 637 N N . GLY A 1 82 ? -8.320 19.499 15.734 1.00 73.88 82 GLY A N 1
ATOM 638 C CA . GLY A 1 82 ? -9.668 19.365 16.271 1.00 73.88 82 GLY A CA 1
ATOM 639 C C . GLY A 1 82 ? -9.986 20.452 17.306 1.00 73.88 82 GLY A C 1
ATOM 640 O O . GLY A 1 82 ? -9.096 20.870 18.051 1.00 73.88 82 GLY A O 1
ATOM 641 N N . PRO A 1 83 ? -11.258 20.876 17.429 1.00 74.19 83 PRO A N 1
ATOM 642 C CA . PRO A 1 83 ? -11.658 21.918 18.377 1.00 74.19 83 PRO A CA 1
ATOM 643 C C . PRO A 1 83 ? -11.450 21.503 19.841 1.00 74.19 83 PRO A C 1
ATOM 645 O O . PRO A 1 83 ? -11.220 22.353 20.695 1.00 74.19 83 PRO A O 1
ATOM 648 N N . LYS A 1 84 ? -11.511 20.195 20.135 1.00 79.00 84 LYS A N 1
ATOM 649 C CA . LYS A 1 84 ? -11.352 19.641 21.490 1.00 79.00 84 LYS A CA 1
ATOM 650 C C . LYS A 1 84 ? -9.891 19.449 21.901 1.00 79.00 84 LYS A C 1
ATOM 652 O O . LYS A 1 84 ? -9.578 19.532 23.082 1.00 79.00 84 LYS A O 1
ATOM 657 N N . ASN A 1 85 ? -9.003 19.179 20.944 1.00 82.12 85 ASN A N 1
ATOM 658 C CA . ASN A 1 85 ? -7.591 18.931 21.211 1.00 82.12 85 ASN A CA 1
ATOM 659 C C . ASN A 1 85 ? -6.712 19.512 20.087 1.00 82.12 85 ASN A C 1
ATOM 661 O O . ASN A 1 85 ? -6.410 18.818 19.115 1.00 82.12 85 ASN A O 1
ATOM 665 N N . PRO A 1 86 ? -6.221 20.756 20.239 1.00 81.38 86 PRO A N 1
ATOM 666 C CA . PRO A 1 86 ? -5.361 21.410 19.247 1.00 81.38 86 PRO A CA 1
ATOM 667 C C . PRO A 1 86 ? -4.018 20.694 19.004 1.00 81.38 86 PRO A C 1
ATOM 669 O O . PRO A 1 86 ? -3.293 20.996 18.048 1.00 81.38 86 PRO A O 1
ATOM 672 N N . LYS A 1 87 ? -3.635 19.770 19.897 1.00 83.81 87 LYS A N 1
ATOM 673 C CA . LYS A 1 87 ? -2.408 18.980 19.770 1.00 83.81 87 LYS A CA 1
ATOM 674 C C . LYS A 1 87 ? -2.613 17.698 18.969 1.00 83.81 87 LYS A C 1
ATOM 676 O O . LYS A 1 87 ? -1.630 17.259 18.380 1.00 83.81 87 LYS A O 1
ATOM 681 N N . GLN A 1 88 ? -3.834 17.161 18.906 1.00 85.19 88 GLN A N 1
ATOM 682 C CA . GLN A 1 88 ? -4.146 15.959 18.132 1.00 85.19 88 GLN A CA 1
ATOM 683 C C . GLN A 1 88 ? -3.830 16.189 16.653 1.00 85.19 88 GLN A C 1
ATOM 685 O O . GLN A 1 88 ? -4.083 17.265 16.103 1.00 85.19 88 GLN A O 1
ATOM 690 N N . VAL A 1 89 ? -3.231 15.180 16.035 1.00 88.00 89 VAL A N 1
ATOM 691 C CA . VAL A 1 89 ? -2.872 15.163 14.619 1.00 88.00 89 VAL A CA 1
ATOM 692 C C . VAL A 1 89 ? -3.520 13.951 13.977 1.00 88.00 89 VAL A C 1
ATOM 694 O O . VAL A 1 89 ? -3.727 12.938 14.640 1.00 88.00 89 VAL A O 1
ATOM 697 N N . PHE A 1 90 ? -3.859 14.077 12.700 1.00 92.06 90 PHE A N 1
ATOM 698 C CA . PHE A 1 90 ? -4.275 12.929 11.913 1.00 92.06 90 PHE A CA 1
ATOM 699 C C . PHE A 1 90 ? -3.076 12.005 11.733 1.00 92.06 90 PHE A C 1
ATOM 701 O O . PHE A 1 90 ? -2.010 12.473 11.326 1.00 92.06 90 PHE A O 1
ATOM 708 N N . VAL A 1 91 ? -3.249 10.730 12.072 1.00 92.12 91 VAL A N 1
ATOM 709 C CA . VAL A 1 91 ? -2.214 9.712 11.864 1.00 92.12 91 VAL A CA 1
ATOM 710 C C . VAL A 1 91 ? -2.507 8.865 10.630 1.00 92.12 91 VAL A C 1
ATOM 712 O O . VAL A 1 91 ? -1.555 8.512 9.944 1.00 92.12 91 VAL A O 1
ATOM 715 N N . GLY A 1 92 ? -3.785 8.622 10.307 1.00 95.25 92 GLY A N 1
ATOM 716 C CA . GLY A 1 92 ? -4.172 7.806 9.154 1.00 95.25 92 GLY A CA 1
ATOM 717 C C . GLY A 1 92 ? -3.796 6.347 9.378 1.00 95.25 92 GLY A C 1
ATOM 718 O O . GLY A 1 92 ? -3.011 5.777 8.623 1.00 95.25 92 GLY A O 1
ATOM 719 N N . ALA A 1 93 ? -4.276 5.758 10.480 1.00 96.88 93 ALA A N 1
ATOM 720 C CA . ALA A 1 93 ? -3.921 4.387 10.821 1.00 96.88 93 ALA A CA 1
ATOM 721 C C . ALA A 1 93 ? -4.387 3.413 9.726 1.00 96.88 93 ALA A C 1
ATOM 723 O O . ALA A 1 93 ? -3.584 2.625 9.234 1.00 96.88 93 ALA A O 1
ATOM 724 N N . SER A 1 94 ? -5.639 3.518 9.281 1.00 97.50 94 SER A N 1
ATOM 725 C CA . SER A 1 94 ? -6.142 2.763 8.125 1.00 97.50 94 SER A CA 1
ATOM 726 C C . SER A 1 94 ? -5.719 3.340 6.766 1.00 97.50 94 SER A C 1
ATOM 728 O O . SER A 1 94 ? -5.716 2.601 5.787 1.00 97.50 94 SER A O 1
ATOM 730 N N . ASP A 1 95 ? -5.333 4.622 6.734 1.00 96.81 95 ASP A N 1
ATOM 731 C CA . ASP A 1 95 ? -5.159 5.489 5.551 1.00 96.81 95 ASP A CA 1
ATOM 732 C C . ASP A 1 95 ? -3.737 6.106 5.496 1.00 96.81 95 ASP A C 1
ATOM 734 O O . ASP A 1 95 ? -3.525 7.279 5.817 1.00 96.81 95 ASP A O 1
ATOM 738 N N . SER A 1 96 ? -2.669 5.363 5.196 1.00 96.50 96 SER A N 1
ATOM 739 C CA . SER A 1 96 ? -2.581 3.927 4.883 1.00 96.50 96 SER A CA 1
ATOM 740 C C . SER A 1 96 ? -1.453 3.250 5.683 1.00 96.50 96 SER A C 1
ATOM 742 O O . SER A 1 96 ? -0.679 2.438 5.167 1.00 96.50 96 SER A O 1
ATOM 744 N N . ALA A 1 97 ? -1.327 3.575 6.978 1.00 97.06 97 ALA A N 1
ATOM 745 C CA . ALA A 1 97 ? -0.268 3.010 7.823 1.00 97.06 97 ALA A CA 1
ATOM 746 C C . ALA A 1 97 ? -0.376 1.479 7.981 1.00 97.06 97 ALA A C 1
ATOM 748 O O . ALA A 1 97 ? 0.639 0.781 7.929 1.00 97.06 97 ALA A O 1
ATOM 749 N N . ILE A 1 98 ? -1.591 0.941 8.131 1.00 98.00 98 ILE A N 1
ATOM 750 C CA . ILE A 1 98 ? -1.842 -0.504 8.175 1.00 98.00 98 ILE A CA 1
ATOM 751 C C . ILE A 1 98 ? -1.532 -1.173 6.828 1.00 98.00 98 ILE A C 1
ATOM 753 O O . ILE A 1 98 ? -0.747 -2.121 6.845 1.00 98.00 98 ILE A O 1
ATOM 757 N N . PRO A 1 99 ? -2.023 -0.693 5.668 1.00 98.44 99 PRO A N 1
ATOM 758 C CA . PRO A 1 99 ? -1.556 -1.164 4.361 1.00 98.44 99 PRO A CA 1
ATOM 759 C C . PRO A 1 99 ? -0.026 -1.193 4.201 1.00 98.44 99 PRO A C 1
ATOM 761 O O . PRO A 1 99 ? 0.518 -2.213 3.771 1.00 98.44 99 PRO A O 1
ATOM 764 N N . CYS A 1 100 ? 0.686 -0.140 4.630 1.00 97.56 100 CYS A N 1
ATOM 765 C CA . CYS A 1 100 ? 2.156 -0.115 4.635 1.00 97.56 100 CYS A CA 1
ATOM 766 C C . CYS A 1 100 ? 2.741 -1.269 5.461 1.00 97.56 100 CYS A C 1
ATOM 768 O O . CYS A 1 100 ? 3.606 -2.006 4.985 1.00 97.56 100 CYS A O 1
ATOM 770 N N . ALA A 1 101 ? 2.261 -1.443 6.695 1.00 96.94 101 ALA A N 1
ATOM 771 C CA . ALA A 1 101 ? 2.725 -2.502 7.587 1.00 96.94 101 ALA A CA 1
ATOM 772 C C . ALA A 1 101 ? 2.424 -3.903 7.030 1.00 96.94 101 ALA A C 1
ATOM 774 O O . ALA A 1 101 ? 3.270 -4.791 7.112 1.00 96.94 101 ALA A O 1
ATOM 775 N N . MET A 1 102 ? 1.254 -4.094 6.411 1.00 97.19 102 MET A N 1
ATOM 776 C CA . MET A 1 102 ? 0.885 -5.350 5.760 1.00 97.19 102 MET A CA 1
ATOM 777 C C . MET A 1 102 ? 1.860 -5.695 4.630 1.00 97.19 102 MET A C 1
ATOM 779 O O . MET A 1 102 ? 2.319 -6.829 4.562 1.00 97.19 102 MET A O 1
ATOM 783 N N . ILE A 1 103 ? 2.223 -4.740 3.765 1.00 95.81 103 ILE A N 1
ATOM 784 C CA . ILE A 1 103 ? 3.186 -4.989 2.678 1.00 95.81 103 ILE A CA 1
ATOM 785 C C . ILE A 1 103 ? 4.573 -5.351 3.225 1.00 95.81 103 ILE A C 1
ATOM 787 O O . ILE A 1 103 ? 5.188 -6.291 2.721 1.00 95.81 103 ILE A O 1
ATOM 791 N N . LEU A 1 104 ? 5.046 -4.669 4.273 1.00 94.62 104 LEU A N 1
ATOM 792 C CA . LEU A 1 104 ? 6.325 -4.992 4.920 1.00 94.62 104 LEU A CA 1
ATOM 793 C C . LEU A 1 104 ? 6.330 -6.403 5.529 1.00 94.62 104 LEU A C 1
ATOM 795 O O . LEU A 1 104 ? 7.291 -7.153 5.346 1.00 94.62 104 LEU A O 1
ATOM 799 N N . GLU A 1 105 ? 5.244 -6.790 6.200 1.00 94.19 105 GLU A N 1
ATOM 800 C CA . GLU A 1 105 ? 5.072 -8.142 6.744 1.00 94.19 105 GLU A CA 1
ATOM 801 C C . GLU A 1 105 ? 5.083 -9.188 5.622 1.00 94.19 105 GLU A C 1
ATOM 803 O O . GLU A 1 105 ? 5.767 -10.208 5.709 1.00 94.19 105 GLU A O 1
ATOM 808 N N . MET A 1 106 ? 4.383 -8.915 4.517 1.00 91.62 106 MET A N 1
ATOM 809 C CA . MET A 1 106 ? 4.341 -9.824 3.376 1.00 91.62 106 MET A CA 1
ATOM 810 C C . MET A 1 106 ? 5.699 -9.979 2.688 1.00 91.62 106 MET A C 1
ATOM 812 O O . MET A 1 106 ? 6.075 -11.097 2.331 1.00 91.62 106 MET A O 1
ATOM 816 N N . ALA A 1 107 ? 6.448 -8.885 2.526 1.00 90.38 107 ALA A N 1
ATOM 817 C CA . ALA A 1 107 ? 7.807 -8.921 1.994 1.00 90.38 107 ALA A CA 1
ATOM 818 C C . ALA A 1 107 ? 8.739 -9.736 2.906 1.00 90.38 107 ALA A C 1
ATOM 820 O O . ALA A 1 107 ? 9.502 -10.572 2.422 1.00 90.38 107 ALA A O 1
ATOM 821 N N . THR A 1 108 ? 8.613 -9.572 4.227 1.00 89.50 108 THR A N 1
ATOM 822 C CA . THR A 1 108 ? 9.376 -10.335 5.228 1.00 89.50 108 THR A CA 1
ATOM 823 C C . THR A 1 108 ? 9.052 -11.830 5.168 1.00 89.50 108 THR A C 1
ATOM 825 O O . THR A 1 108 ? 9.963 -12.657 5.104 1.00 89.50 108 THR A O 1
ATOM 828 N N . ALA A 1 109 ? 7.767 -12.188 5.102 1.00 86.88 109 ALA A N 1
ATOM 829 C CA . ALA A 1 109 ? 7.323 -13.576 4.998 1.00 86.88 109 ALA A CA 1
ATOM 830 C C . ALA A 1 109 ? 7.809 -14.254 3.703 1.00 86.88 109 ALA A C 1
ATOM 832 O O . ALA A 1 109 ? 8.264 -15.400 3.738 1.00 86.88 109 ALA A O 1
ATOM 833 N N . GLN A 1 110 ? 7.760 -13.548 2.565 1.00 81.38 110 GLN A N 1
ATOM 834 C CA . GLN A 1 110 ? 8.300 -14.056 1.299 1.00 81.38 110 GLN A CA 1
ATOM 835 C C . GLN A 1 110 ? 9.819 -14.200 1.345 1.00 8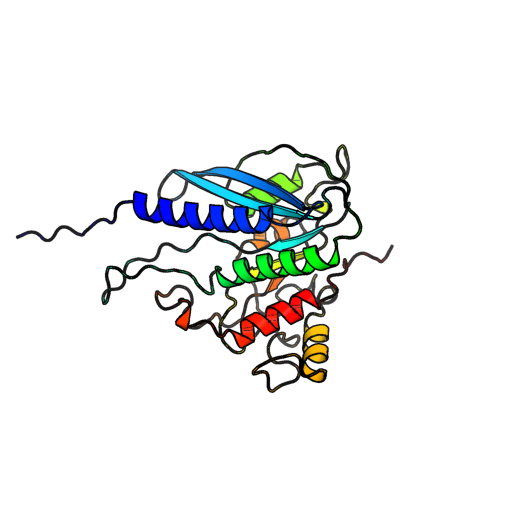1.38 110 GLN A C 1
ATOM 837 O O . GLN A 1 110 ? 10.349 -15.212 0.892 1.00 81.38 110 GLN A O 1
ATOM 842 N N . ASN A 1 111 ? 10.522 -13.235 1.940 1.00 81.56 111 ASN A N 1
ATOM 843 C CA . ASN A 1 111 ? 11.969 -13.296 2.089 1.00 81.56 111 ASN A CA 1
ATOM 844 C C . ASN A 1 111 ? 12.409 -14.572 2.825 1.00 81.56 111 ASN A C 1
ATOM 846 O O . ASN A 1 111 ? 13.306 -15.264 2.354 1.00 81.56 111 ASN A O 1
ATOM 850 N N . SER A 1 112 ? 11.737 -14.947 3.919 1.00 74.44 112 SER A N 1
ATOM 851 C CA . SER A 1 112 ? 12.015 -16.206 4.631 1.00 74.44 112 SER A CA 1
ATOM 852 C C . SER A 1 112 ? 11.779 -17.461 3.782 1.00 74.44 112 SER A C 1
ATOM 854 O O . SER A 1 112 ? 12.465 -18.461 3.978 1.00 74.44 112 SER A O 1
ATOM 856 N N . ALA A 1 113 ? 10.841 -17.426 2.832 1.00 71.00 113 ALA A N 1
ATOM 857 C CA . ALA A 1 113 ? 10.580 -18.544 1.924 1.00 71.00 113 ALA A CA 1
ATOM 858 C C . ALA A 1 113 ? 11.614 -18.657 0.783 1.00 71.00 113 ALA A C 1
ATOM 860 O O . ALA A 1 113 ? 11.795 -19.741 0.230 1.00 71.00 113 ALA A O 1
ATOM 861 N N . LEU A 1 114 ? 12.294 -17.557 0.437 1.00 65.25 114 LEU A N 1
ATOM 862 C CA . LEU A 1 114 ? 13.138 -17.418 -0.758 1.00 65.25 114 LEU A CA 1
ATOM 863 C C . LEU A 1 114 ? 14.645 -17.575 -0.527 1.00 65.25 114 LEU A C 1
ATOM 865 O O . LEU A 1 114 ? 15.390 -17.533 -1.502 1.00 65.25 114 LEU A O 1
ATOM 869 N N . GLN A 1 115 ? 15.113 -17.809 0.705 1.00 59.34 115 GLN A N 1
ATOM 870 C CA . GLN A 1 115 ? 16.540 -17.967 1.068 1.00 59.34 115 GLN A CA 1
ATOM 871 C C . GLN A 1 115 ? 17.268 -19.178 0.415 1.00 59.34 115 GLN A C 1
ATOM 873 O O . GLN A 1 115 ? 18.232 -19.700 0.969 1.00 59.34 115 GLN A O 1
ATOM 878 N N . SER A 1 116 ? 16.839 -19.644 -0.763 1.00 47.44 116 SER A N 1
ATOM 879 C CA . SER A 1 116 ? 17.451 -20.733 -1.532 1.00 47.44 116 SER A CA 1
ATOM 880 C C . SER A 1 116 ? 18.006 -20.341 -2.911 1.00 47.44 116 SER A C 1
ATOM 882 O O . SER A 1 116 ? 18.739 -21.145 -3.482 1.00 47.44 116 SER A O 1
ATOM 884 N N . THR A 1 117 ? 17.751 -19.139 -3.447 1.00 49.72 117 THR A N 1
ATOM 885 C CA . THR A 1 117 ? 18.261 -18.732 -4.776 1.00 49.72 117 THR A CA 1
ATOM 886 C C . THR A 1 117 ? 18.325 -17.207 -4.927 1.00 49.72 117 THR A C 1
ATOM 888 O O . THR A 1 117 ? 17.274 -16.577 -5.002 1.00 49.72 117 THR A O 1
ATOM 891 N N . ALA A 1 118 ? 19.511 -16.596 -5.039 1.00 46.84 118 ALA A N 1
ATOM 892 C CA . ALA A 1 118 ? 19.605 -15.188 -5.441 1.00 46.84 118 ALA A CA 1
ATOM 893 C C . ALA A 1 118 ? 20.884 -14.873 -6.236 1.00 46.84 118 ALA A C 1
ATOM 895 O O . ALA A 1 118 ? 21.983 -15.248 -5.839 1.00 46.84 118 ALA A O 1
ATOM 896 N N . ASN A 1 119 ? 20.710 -14.149 -7.346 1.00 43.97 119 ASN A N 1
ATOM 897 C CA . ASN A 1 119 ? 21.730 -13.399 -8.086 1.00 43.97 119 ASN A CA 1
ATOM 898 C C . ASN A 1 119 ? 21.251 -11.940 -8.185 1.00 43.97 119 ASN A C 1
ATOM 900 O O . ASN A 1 119 ? 20.051 -11.688 -8.270 1.00 43.97 119 ASN A O 1
ATOM 904 N N . THR A 1 120 ? 22.176 -10.980 -8.181 1.00 43.62 120 THR A N 1
ATOM 905 C CA . THR A 1 120 ? 21.883 -9.540 -8.070 1.00 43.62 120 THR A CA 1
ATOM 906 C C . THR A 1 120 ? 22.143 -8.768 -9.371 1.00 43.62 120 THR A C 1
ATOM 908 O O . THR A 1 120 ? 22.969 -9.159 -10.195 1.00 43.62 120 THR A O 1
ATOM 911 N N . SER A 1 121 ? 21.446 -7.639 -9.554 1.00 37.66 121 SER A N 1
ATOM 912 C CA . SER A 1 121 ? 21.778 -6.602 -10.547 1.00 37.66 121 SER A CA 1
ATOM 913 C C . SER A 1 121 ? 21.374 -5.208 -10.042 1.00 37.66 121 SER A C 1
ATOM 915 O O . SER A 1 121 ? 20.499 -5.092 -9.187 1.00 37.66 121 SER A O 1
ATOM 917 N N . GLU A 1 122 ? 22.034 -4.160 -10.547 1.00 33.94 122 GLU A N 1
ATOM 918 C CA . GLU A 1 122 ? 21.940 -2.763 -10.090 1.00 33.94 122 GLU A CA 1
ATOM 919 C C . GLU A 1 122 ? 21.382 -1.862 -11.214 1.00 33.94 122 GLU A C 1
ATOM 921 O O . GLU A 1 122 ? 21.783 -2.005 -12.371 1.00 33.94 122 GLU A O 1
ATOM 926 N N . TRP A 1 123 ? 20.454 -0.948 -10.891 1.00 41.22 123 TRP A N 1
ATOM 927 C CA . TRP A 1 123 ? 19.790 -0.023 -11.832 1.00 41.22 123 TRP A CA 1
ATOM 928 C C . TRP A 1 123 ? 19.798 1.428 -11.311 1.00 41.22 123 TRP A C 1
ATOM 930 O O . TRP A 1 123 ? 19.830 1.660 -10.104 1.00 41.22 123 TRP A O 1
ATOM 940 N N . GLN A 1 124 ? 19.808 2.414 -12.223 1.00 31.64 124 GLN A N 1
ATOM 941 C CA . GLN A 1 124 ? 19.955 3.851 -11.916 1.00 31.64 124 GLN A CA 1
ATOM 942 C C . GLN A 1 124 ? 18.627 4.639 -11.873 1.00 31.64 124 GLN A C 1
ATOM 944 O O . GLN A 1 124 ? 17.745 4.435 -12.705 1.00 31.64 124 GLN A O 1
ATOM 949 N N . LYS A 1 125 ? 18.563 5.606 -10.938 1.00 33.28 125 LYS A N 1
ATOM 950 C CA . LYS A 1 125 ? 17.420 6.482 -10.587 1.00 33.28 125 LYS A CA 1
ATOM 951 C C . LYS A 1 125 ? 17.066 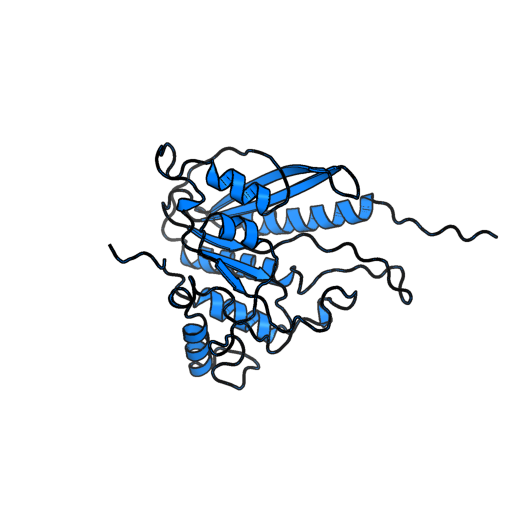7.545 -11.640 1.00 33.28 125 LYS A C 1
ATOM 953 O O . LYS A 1 125 ? 17.951 8.109 -12.280 1.00 33.28 125 LYS A O 1
ATOM 958 N N . THR A 1 126 ? 15.785 7.934 -11.702 1.00 33.38 126 THR A N 1
ATOM 959 C CA . THR A 1 126 ? 15.280 9.143 -12.408 1.00 33.38 126 THR A CA 1
ATOM 960 C C . THR A 1 126 ? 14.066 9.784 -11.688 1.00 33.38 126 THR A C 1
ATOM 962 O O . THR A 1 126 ? 13.416 9.090 -10.920 1.00 33.38 126 THR A O 1
ATOM 965 N N . ASP A 1 127 ? 13.773 11.083 -11.926 1.00 35.34 127 ASP A N 1
ATOM 966 C CA . ASP A 1 127 ? 12.854 11.987 -11.161 1.00 35.34 127 ASP A CA 1
ATOM 967 C C . ASP A 1 127 ? 11.626 12.518 -11.967 1.00 35.34 127 ASP A C 1
ATOM 969 O O . ASP A 1 127 ? 11.783 12.798 -13.158 1.00 35.34 127 ASP A O 1
ATOM 973 N N . SER A 1 128 ? 10.446 12.764 -11.331 1.00 31.34 128 SER A N 1
ATOM 974 C CA . SER A 1 128 ? 9.279 13.667 -11.669 1.00 31.34 128 SER A CA 1
ATOM 975 C C . SER A 1 128 ? 7.942 13.303 -10.931 1.00 31.34 128 SER A C 1
ATOM 977 O O . SER A 1 128 ? 8.004 12.622 -9.951 1.00 31.34 128 SER A O 1
ATOM 979 N N . LEU A 1 129 ? 6.724 13.808 -11.213 1.00 32.06 129 LEU A N 1
ATOM 980 C CA . LEU A 1 129 ? 5.748 14.301 -10.184 1.00 32.06 129 LEU A CA 1
ATOM 981 C C . LEU A 1 129 ? 4.531 13.418 -9.723 1.00 32.06 129 LEU A C 1
ATOM 983 O O . LEU A 1 129 ? 3.875 12.789 -10.542 1.00 32.06 129 LEU A O 1
ATOM 987 N N . GLY A 1 130 ? 4.078 13.518 -8.454 1.00 56.09 130 GLY A N 1
ATOM 988 C CA . GLY A 1 130 ? 2.802 12.984 -7.922 1.00 56.09 130 GLY A CA 1
ATOM 989 C C . GLY A 1 130 ? 2.733 11.462 -7.741 1.00 56.09 130 GLY A C 1
ATOM 990 O O . GLY A 1 130 ? 2.008 10.822 -8.489 1.00 56.09 130 GLY A O 1
ATOM 991 N N . GLY A 1 131 ? 3.468 10.928 -6.761 1.00 77.69 131 GLY A N 1
ATOM 992 C CA . GLY A 1 131 ? 3.605 9.512 -6.395 1.00 77.69 131 GLY A CA 1
ATOM 993 C C . GLY A 1 131 ? 3.422 8.515 -7.541 1.00 77.69 131 GLY A C 1
ATOM 994 O O . GLY A 1 131 ? 4.313 8.315 -8.371 1.00 77.69 131 GLY A O 1
ATOM 995 N N . SER A 1 132 ? 2.218 7.951 -7.603 1.00 83.25 132 SER A N 1
ATOM 996 C CA . SER A 1 132 ? 1.740 6.994 -8.604 1.00 83.25 132 SER A CA 1
ATOM 997 C C . SER A 1 132 ? 1.748 7.497 -10.052 1.00 83.25 132 SER A C 1
ATOM 999 O O . SER A 1 132 ? 2.011 6.718 -10.968 1.00 83.25 132 SER A O 1
ATOM 1001 N N . ARG A 1 133 ? 1.484 8.787 -10.315 1.00 84.94 133 ARG A N 1
ATOM 1002 C CA . ARG A 1 133 ? 1.580 9.374 -11.671 1.00 84.94 133 ARG A CA 1
ATOM 1003 C C . ARG A 1 133 ? 3.003 9.321 -12.178 1.00 84.94 133 ARG A C 1
ATOM 1005 O O . ARG A 1 133 ? 3.227 8.853 -13.293 1.00 84.94 133 ARG A O 1
ATOM 1012 N N . HIS A 1 134 ? 3.938 9.777 -11.353 1.00 86.19 134 HIS A N 1
ATOM 1013 C CA . HIS A 1 134 ? 5.339 9.743 -11.715 1.00 86.19 134 HIS A CA 1
ATOM 1014 C C . HIS A 1 134 ? 5.815 8.322 -11.946 1.00 86.19 134 HIS A C 1
ATOM 1016 O O . HIS A 1 134 ? 6.415 8.045 -12.980 1.00 86.19 134 HIS A O 1
ATOM 1022 N N . LEU A 1 135 ? 5.520 7.431 -11.000 1.00 89.12 135 LEU A N 1
ATOM 1023 C CA . LEU A 1 135 ? 6.006 6.070 -11.082 1.00 89.12 135 LEU A CA 1
ATOM 1024 C C . LEU A 1 135 ? 5.462 5.366 -12.330 1.00 89.12 135 LEU A C 1
ATOM 1026 O O . LEU A 1 135 ? 6.229 4.752 -13.065 1.00 89.12 135 LEU A O 1
ATOM 1030 N N . ALA A 1 136 ? 4.176 5.533 -12.645 1.00 90.94 136 ALA A N 1
ATOM 1031 C CA . ALA A 1 136 ? 3.595 4.981 -13.867 1.00 90.94 136 ALA A CA 1
ATOM 1032 C C . ALA A 1 136 ? 4.238 5.556 -15.148 1.00 90.94 136 ALA A C 1
ATOM 1034 O O . ALA A 1 136 ? 4.406 4.835 -16.129 1.00 90.94 136 ALA A O 1
ATOM 1035 N N . GLU A 1 137 ? 4.608 6.842 -15.169 1.00 91.56 137 GLU A N 1
ATOM 1036 C CA . GLU A 1 137 ? 5.329 7.460 -16.295 1.00 91.56 137 GLU A CA 1
ATOM 1037 C C . GLU A 1 137 ? 6.762 6.959 -16.430 1.00 91.56 137 GLU A C 1
ATOM 1039 O O . GLU A 1 137 ? 7.211 6.708 -17.548 1.00 91.56 137 GLU A O 1
ATOM 1044 N N . LEU A 1 138 ? 7.458 6.810 -15.306 1.00 90.00 138 LEU A N 1
ATOM 1045 C CA . LEU A 1 138 ? 8.801 6.260 -15.252 1.00 90.00 138 LEU A CA 1
ATOM 1046 C C . LEU A 1 138 ? 8.800 4.819 -15.767 1.00 90.00 138 LEU A C 1
ATOM 1048 O O . LEU A 1 138 ? 9.486 4.505 -16.736 1.00 90.00 138 LEU A O 1
ATOM 1052 N N . MET A 1 139 ? 7.945 3.965 -15.203 1.00 93.38 139 MET A N 1
ATOM 1053 C CA . MET A 1 139 ? 7.825 2.566 -15.612 1.00 93.38 139 MET A CA 1
ATOM 1054 C C . MET A 1 139 ? 7.447 2.412 -17.090 1.00 93.38 139 MET A C 1
ATOM 1056 O O . MET A 1 139 ? 7.908 1.477 -17.737 1.00 93.38 139 MET A O 1
ATOM 1060 N N . ALA A 1 140 ? 6.645 3.327 -17.646 1.00 93.56 140 ALA A N 1
ATOM 1061 C CA . ALA A 1 140 ? 6.279 3.321 -19.065 1.00 93.56 140 ALA A CA 1
ATOM 1062 C C . ALA A 1 140 ? 7.443 3.666 -20.010 1.00 93.56 140 ALA A C 1
ATOM 1064 O O . ALA A 1 140 ? 7.322 3.470 -21.215 1.00 93.56 140 ALA A O 1
ATOM 1065 N N . ARG A 1 141 ? 8.531 4.251 -19.497 1.00 92.62 141 ARG A N 1
ATOM 1066 C CA . ARG A 1 141 ? 9.689 4.696 -20.291 1.00 92.62 141 ARG A CA 1
ATOM 1067 C C . ARG A 1 141 ? 10.944 3.876 -20.029 1.00 92.62 141 ARG A C 1
ATOM 1069 O O . ARG A 1 141 ? 11.865 3.945 -20.835 1.00 92.62 141 ARG A O 1
ATOM 1076 N N . THR A 1 142 ? 10.991 3.129 -18.931 1.00 91.56 142 THR A N 1
ATOM 1077 C CA . THR A 1 142 ? 12.126 2.276 -18.579 1.00 91.56 142 THR A CA 1
ATOM 1078 C C . THR A 1 142 ? 12.021 0.931 -19.301 1.00 91.56 142 THR A C 1
ATOM 1080 O O . THR A 1 142 ? 11.065 0.197 -19.039 1.00 91.56 142 THR A O 1
ATOM 1083 N N . PRO A 1 143 ? 12.979 0.572 -20.176 1.00 9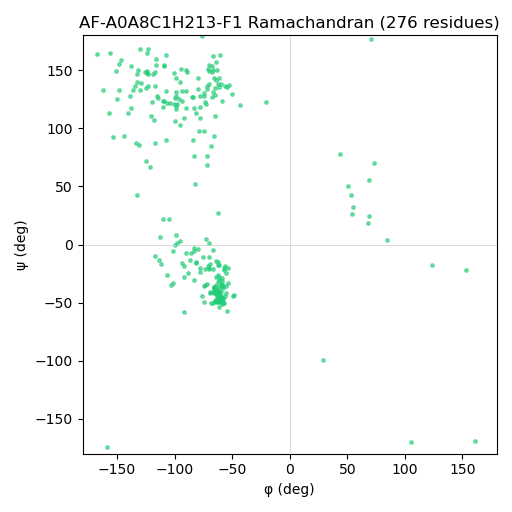2.81 143 PRO A N 1
ATOM 1084 C CA . PRO A 1 143 ? 13.033 -0.744 -20.809 1.00 92.81 143 PRO A CA 1
ATOM 1085 C C . PRO A 1 143 ? 13.070 -1.894 -19.803 1.00 92.81 143 PRO A C 1
ATOM 1087 O O . PRO A 1 143 ? 13.829 -1.838 -18.836 1.00 92.81 143 PRO A O 1
ATOM 1090 N N . HIS A 1 144 ? 12.296 -2.952 -20.053 1.00 90.38 144 HIS A N 1
ATOM 1091 C CA . HIS A 1 144 ? 12.347 -4.186 -19.264 1.00 90.38 144 HIS A CA 1
ATOM 1092 C C . HIS A 1 144 ? 11.987 -5.417 -20.110 1.00 90.38 144 HIS A C 1
ATOM 1094 O O . HIS A 1 144 ? 10.900 -5.419 -20.685 1.00 90.38 144 HIS A O 1
ATOM 1100 N N . PRO A 1 145 ? 12.822 -6.472 -20.182 1.00 88.75 145 PRO A N 1
ATOM 1101 C CA . PRO A 1 145 ? 14.139 -6.584 -19.557 1.00 88.75 145 PRO A CA 1
ATOM 1102 C C . PRO A 1 145 ? 15.125 -5.517 -20.043 1.00 88.75 145 PRO A C 1
ATOM 1104 O O . PRO A 1 145 ? 14.921 -4.859 -21.063 1.00 88.75 145 PRO A O 1
ATOM 1107 N N . SER A 1 146 ? 16.194 -5.332 -19.282 1.00 84.81 146 SER A N 1
ATOM 1108 C CA . SER A 1 146 ? 17.280 -4.396 -19.553 1.00 84.81 146 SER A CA 1
ATOM 1109 C C . SER A 1 146 ? 17.737 -4.401 -21.016 1.00 84.81 146 SER A C 1
ATOM 1111 O O . SER A 1 146 ? 18.199 -5.421 -21.521 1.00 84.81 146 SER A O 1
ATOM 1113 N N . GLY A 1 147 ? 17.637 -3.255 -21.694 1.00 84.56 147 GLY A N 1
ATOM 1114 C CA . GLY A 1 147 ? 18.024 -3.124 -23.106 1.00 84.56 147 GLY A CA 1
ATOM 1115 C C . GLY A 1 147 ? 16.952 -3.540 -24.122 1.00 84.5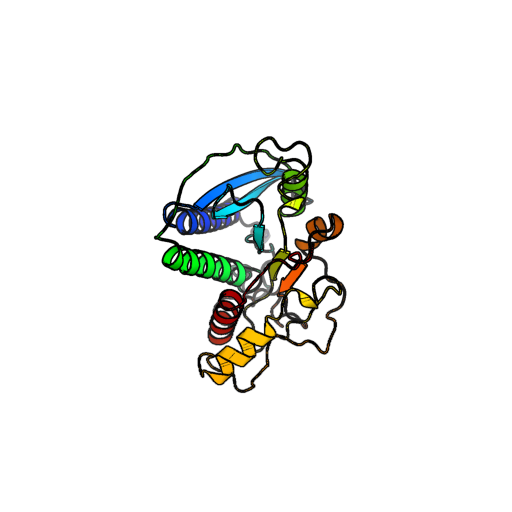6 147 GLY A C 1
ATOM 1116 O O . GLY A 1 147 ? 17.228 -3.503 -25.318 1.00 84.56 147 GLY A O 1
ATOM 1117 N N . SER A 1 148 ? 15.741 -3.902 -23.680 1.00 88.69 148 SER A N 1
ATOM 1118 C CA . SER A 1 148 ? 14.602 -4.146 -24.575 1.00 88.69 148 SER A CA 1
ATOM 1119 C C . SER A 1 148 ? 14.216 -2.886 -25.363 1.00 88.69 148 SER A C 1
ATOM 1121 O O . SER A 1 148 ? 14.169 -1.786 -24.816 1.00 88.69 148 SER A O 1
ATOM 1123 N N . SER A 1 149 ? 13.908 -3.040 -26.651 1.00 89.19 149 SER A N 1
ATOM 1124 C CA . SER A 1 149 ? 13.283 -1.991 -27.473 1.00 89.19 149 SER A CA 1
ATOM 1125 C C . SER A 1 149 ? 11.756 -2.091 -27.512 1.00 89.19 149 SER A C 1
ATOM 1127 O O . SER A 1 149 ? 11.097 -1.131 -27.901 1.00 89.19 149 SER A O 1
ATOM 1129 N N . GLU A 1 150 ? 11.198 -3.236 -27.106 1.00 88.50 150 GLU A N 1
ATOM 1130 C CA . GLU A 1 150 ? 9.787 -3.588 -27.321 1.00 88.50 150 GLU A CA 1
ATOM 1131 C C . GLU A 1 150 ? 8.945 -3.514 -26.043 1.00 88.50 150 GLU A C 1
ATOM 1133 O O . GLU A 1 150 ? 7.725 -3.345 -26.095 1.00 88.50 150 GLU A O 1
ATOM 1138 N N . THR A 1 151 ? 9.592 -3.683 -24.889 1.00 92.94 151 THR A N 1
ATOM 1139 C CA . THR A 1 151 ? 8.922 -3.871 -23.602 1.00 92.94 151 THR A CA 1
ATOM 1140 C C . THR A 1 151 ? 9.503 -2.977 -22.516 1.00 92.94 151 THR A C 1
ATOM 1142 O O . THR A 1 151 ? 10.697 -2.675 -22.483 1.00 92.94 151 THR A O 1
ATOM 1145 N N . THR A 1 152 ? 8.637 -2.553 -21.603 1.00 94.44 152 THR A N 1
ATOM 1146 C CA . THR A 1 152 ? 8.925 -1.604 -20.524 1.00 94.44 152 THR A CA 1
ATOM 1147 C C . THR A 1 152 ? 8.577 -2.200 -19.165 1.00 94.44 152 THR A C 1
ATOM 1149 O O . THR A 1 152 ? 7.826 -3.175 -19.082 1.00 94.44 152 THR A O 1
ATOM 1152 N N . LEU A 1 153 ? 9.072 -1.595 -18.081 1.00 92.81 153 LEU A N 1
ATOM 1153 C CA . LEU A 1 153 ? 8.716 -1.994 -16.715 1.00 92.81 153 LEU A CA 1
ATOM 1154 C C . LEU A 1 153 ? 7.203 -2.004 -16.496 1.00 92.81 153 LEU A C 1
ATOM 1156 O O . LEU A 1 153 ? 6.710 -2.840 -15.749 1.00 92.81 153 LEU A O 1
ATOM 1160 N N . LEU A 1 154 ? 6.461 -1.104 -17.145 1.00 93.06 154 LEU A N 1
ATOM 1161 C CA . LEU A 1 154 ? 5.009 -1.074 -17.024 1.00 93.06 154 LEU A CA 1
ATOM 1162 C C . LEU A 1 154 ? 4.341 -2.285 -17.684 1.00 93.06 154 LEU A C 1
ATOM 1164 O O . LEU A 1 154 ? 3.414 -2.847 -17.113 1.00 93.06 154 LEU A O 1
ATOM 1168 N N . GLN A 1 155 ? 4.822 -2.711 -18.855 1.00 93.25 155 GLN A N 1
ATOM 1169 C CA . GLN A 1 155 ? 4.313 -3.911 -19.537 1.00 93.25 155 GLN A CA 1
ATOM 1170 C C . GLN A 1 155 ? 4.690 -5.206 -18.809 1.00 93.25 155 GLN A C 1
ATOM 1172 O O . GLN A 1 155 ? 4.036 -6.224 -19.011 1.00 93.25 155 GLN A O 1
ATOM 1177 N N . ALA A 1 156 ? 5.717 -5.167 -17.958 1.00 91.81 156 ALA A N 1
ATOM 1178 C CA . ALA A 1 156 ? 6.074 -6.275 -17.082 1.00 91.81 156 ALA A CA 1
ATOM 1179 C C . ALA A 1 156 ? 5.060 -6.486 -15.945 1.00 91.81 156 ALA A C 1
ATOM 1181 O O . ALA A 1 156 ? 5.063 -7.546 -15.324 1.00 91.81 156 ALA A O 1
ATOM 1182 N N . VAL A 1 157 ? 4.222 -5.490 -15.631 1.00 91.88 157 VAL A N 1
ATOM 1183 C CA . VAL A 1 157 ? 3.258 -5.574 -14.529 1.00 91.88 157 VAL A CA 1
ATOM 1184 C C . VAL A 1 157 ? 2.051 -6.402 -14.949 1.00 91.88 157 VAL A C 1
ATOM 1186 O O . VAL A 1 157 ? 1.196 -5.946 -15.706 1.00 91.88 157 VAL A O 1
ATOM 1189 N N . ASP A 1 158 ? 1.942 -7.597 -14.382 1.00 88.50 158 ASP A N 1
ATOM 1190 C CA . ASP A 1 158 ? 0.797 -8.480 -14.600 1.00 88.50 158 ASP A CA 1
ATOM 1191 C C . ASP A 1 158 ? -0.447 -8.000 -13.866 1.00 88.50 158 ASP A C 1
ATOM 1193 O O . ASP A 1 158 ? -1.571 -8.196 -14.327 1.00 88.50 158 ASP A O 1
ATOM 1197 N N . LEU A 1 159 ? -0.235 -7.421 -12.687 1.00 89.06 159 LEU A N 1
ATOM 1198 C CA . LEU A 1 159 ? -1.287 -7.008 -11.782 1.00 89.06 159 LEU A CA 1
ATOM 1199 C C . LEU A 1 159 ? -0.739 -6.015 -10.756 1.00 89.06 159 LEU A C 1
ATOM 1201 O O . LEU A 1 159 ? 0.286 -6.265 -10.119 1.00 89.06 159 LEU A O 1
ATOM 1205 N N . LEU A 1 160 ? -1.471 -4.922 -10.561 1.00 91.44 160 LEU A N 1
ATOM 1206 C CA . LEU A 1 160 ? -1.326 -4.017 -9.428 1.00 91.44 160 LEU A CA 1
ATOM 1207 C C . LEU A 1 160 ? -2.383 -4.348 -8.373 1.00 91.44 160 LEU A C 1
ATOM 1209 O O . LEU A 1 160 ? -3.575 -4.179 -8.618 1.00 91.44 160 LEU A O 1
ATOM 1213 N N . VAL A 1 161 ? -1.953 -4.776 -7.192 1.00 92.19 161 VAL A N 1
ATOM 1214 C CA . VAL A 1 161 ? -2.796 -4.914 -6.004 1.00 92.19 161 VAL A CA 1
ATOM 1215 C C . VAL A 1 161 ? -2.564 -3.693 -5.117 1.00 92.19 161 VAL A C 1
ATOM 1217 O O . VAL A 1 161 ? -1.509 -3.560 -4.498 1.00 92.19 161 VAL A O 1
ATOM 1220 N N . LEU A 1 162 ? -3.539 -2.789 -5.085 1.00 94.31 162 LEU A N 1
ATOM 1221 C CA . LEU A 1 162 ? -3.489 -1.567 -4.282 1.00 94.31 162 LEU A CA 1
ATOM 1222 C C . LEU A 1 162 ? -4.266 -1.780 -2.983 1.00 94.31 162 LEU A C 1
ATOM 1224 O O . LEU A 1 162 ? -5.452 -2.094 -3.043 1.00 94.31 162 LEU A O 1
ATOM 1228 N N . LEU A 1 163 ? -3.605 -1.627 -1.839 1.00 96.94 163 LEU A N 1
ATOM 1229 C CA . LEU A 1 163 ? -4.200 -1.717 -0.507 1.00 96.94 163 LEU A CA 1
ATOM 1230 C C . LEU A 1 163 ? -4.462 -0.304 0.014 1.00 96.94 163 LEU A C 1
ATOM 1232 O O . LEU A 1 163 ? -3.527 0.494 0.078 1.00 96.94 163 LEU A O 1
ATOM 1236 N N . ASP A 1 164 ? -5.702 -0.031 0.418 1.00 96.81 164 ASP A N 1
ATOM 1237 C CA . ASP A 1 164 ? -6.093 1.257 0.996 1.00 96.81 164 ASP A CA 1
ATOM 1238 C C . ASP A 1 164 ? -7.262 1.094 1.990 1.00 96.81 164 ASP A C 1
ATOM 1240 O O . ASP A 1 164 ? -8.094 0.192 1.865 1.00 96.81 164 ASP A O 1
ATOM 1244 N N . LEU A 1 165 ? -7.304 1.954 3.008 1.00 97.25 165 LEU A N 1
ATOM 1245 C CA . LEU A 1 165 ? -8.339 2.025 4.052 1.00 97.25 165 LEU A CA 1
ATOM 1246 C C . LEU A 1 165 ? -8.587 0.715 4.826 1.00 97.25 165 LEU A C 1
ATOM 1248 O O . LEU A 1 165 ? -9.705 0.438 5.269 1.00 97.25 165 LEU A O 1
ATOM 1252 N N . LEU A 1 166 ? -7.555 -0.109 5.017 1.00 97.88 166 LEU A N 1
ATOM 1253 C CA . LEU A 1 166 ? -7.662 -1.393 5.721 1.00 97.88 166 LEU A CA 1
ATOM 1254 C C . LEU A 1 166 ? -7.406 -1.229 7.224 1.00 97.88 166 LEU A C 1
ATOM 1256 O O . LEU A 1 166 ? -6.415 -0.635 7.636 1.00 97.88 166 LEU A O 1
ATOM 1260 N N . GLY A 1 167 ? -8.275 -1.806 8.060 1.00 95.19 167 GLY A N 1
ATOM 1261 C CA . GLY A 1 167 ? -8.096 -1.799 9.518 1.00 95.19 167 GLY A CA 1
ATOM 1262 C C . GLY A 1 167 ? -9.381 -1.895 10.342 1.00 95.19 167 GLY A C 1
ATOM 1263 O O . GLY A 1 167 ? -9.323 -2.320 11.493 1.00 95.19 167 GLY A O 1
ATOM 1264 N N . ASP A 1 168 ? -10.529 -1.542 9.764 1.00 94.38 168 ASP A N 1
ATOM 1265 C CA . ASP A 1 168 ? -11.857 -1.655 10.394 1.00 94.38 168 ASP A CA 1
ATOM 1266 C C . ASP A 1 168 ? -12.253 -3.142 10.598 1.00 94.38 168 ASP A C 1
ATOM 1268 O O . ASP A 1 168 ? -11.760 -4.013 9.867 1.0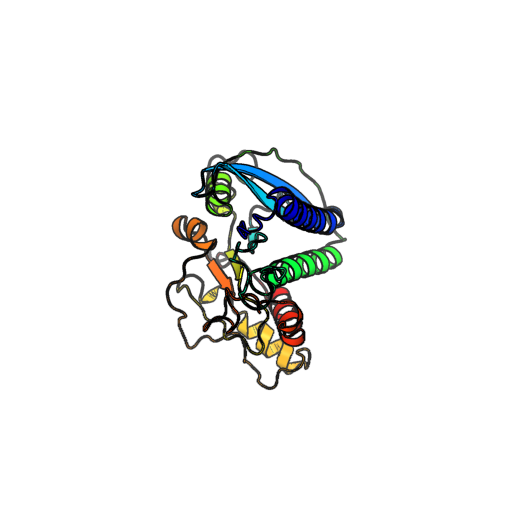0 94.38 168 ASP A O 1
ATOM 1272 N N . PRO A 1 169 ? -13.102 -3.510 11.578 1.00 94.06 169 PRO A N 1
ATOM 1273 C CA . PRO A 1 169 ? -13.648 -4.860 11.652 1.00 94.06 169 PRO A CA 1
ATOM 1274 C C . PRO A 1 169 ? -14.561 -5.156 10.456 1.00 94.06 169 PRO A C 1
ATOM 1276 O O . PRO A 1 169 ? -15.307 -4.299 10.001 1.00 94.06 169 PRO A O 1
ATOM 1279 N N . GLU A 1 170 ? -14.514 -6.402 9.976 1.00 91.12 170 GLU A N 1
ATOM 1280 C CA . GLU A 1 170 ? -15.422 -6.919 8.936 1.00 91.12 170 GLU A CA 1
ATOM 1281 C C . GLU A 1 170 ? -15.541 -6.052 7.658 1.00 91.12 170 GLU A C 1
ATOM 1283 O O . GLU A 1 170 ? -16.653 -5.773 7.204 1.00 91.12 170 GLU A O 1
ATOM 1288 N N . PRO A 1 171 ? -14.416 -5.647 7.032 1.00 94.25 171 PRO A N 1
ATOM 1289 C CA . PRO A 1 171 ? -14.443 -4.818 5.834 1.00 94.25 171 PRO A CA 1
ATOM 1290 C C . PRO A 1 171 ? -15.085 -5.579 4.678 1.00 94.25 171 PRO A C 1
ATOM 1292 O O . PRO A 1 171 ? -14.729 -6.725 4.415 1.00 94.25 171 PRO A O 1
ATOM 1295 N N . LEU A 1 172 ? -15.985 -4.927 3.947 1.00 92.06 172 LEU A N 1
ATOM 1296 C CA . LEU A 1 172 ? -16.549 -5.472 2.715 1.00 92.06 172 LEU A CA 1
ATOM 1297 C C . LEU A 1 172 ? -15.709 -5.005 1.528 1.00 92.06 172 LEU A C 1
ATOM 1299 O O . LEU A 1 172 ? -15.747 -3.833 1.172 1.00 92.06 172 LEU A O 1
ATOM 1303 N N . ILE A 1 173 ? -14.961 -5.917 0.917 1.00 91.44 173 ILE A N 1
ATOM 1304 C CA . ILE A 1 173 ? -14.092 -5.638 -0.228 1.00 91.44 173 ILE A CA 1
ATOM 1305 C C . ILE A 1 173 ? -14.745 -6.219 -1.480 1.00 91.44 173 ILE A C 1
ATOM 1307 O O . ILE A 1 173 ? -15.019 -7.423 -1.559 1.00 91.44 173 ILE A O 1
ATOM 1311 N N . PHE A 1 174 ? -14.997 -5.358 -2.463 1.00 87.00 174 PHE A N 1
ATOM 1312 C CA . PHE A 1 174 ? -15.643 -5.721 -3.721 1.00 87.00 174 PHE A CA 1
ATOM 1313 C C . PHE A 1 174 ? -14.654 -5.717 -4.876 1.00 87.00 174 PHE A C 1
ATOM 1315 O O . PHE A 1 174 ? -13.586 -5.112 -4.815 1.00 87.00 174 PHE A O 1
ATOM 1322 N N . ASN A 1 175 ? -15.040 -6.356 -5.977 1.00 81.12 175 ASN A N 1
ATOM 1323 C CA . ASN A 1 175 ? -14.337 -6.121 -7.224 1.00 81.12 175 ASN A CA 1
ATOM 1324 C C . ASN A 1 175 ? -14.795 -4.787 -7.842 1.00 81.12 175 ASN A C 1
ATOM 1326 O O . ASN A 1 175 ? -15.992 -4.560 -8.034 1.00 81.12 175 ASN A O 1
ATOM 1330 N N . HIS A 1 176 ? -13.830 -3.931 -8.173 1.00 79.94 176 HIS A N 1
ATOM 1331 C CA . HIS A 1 176 ? -14.051 -2.621 -8.789 1.00 79.94 176 HIS A CA 1
ATOM 1332 C C . HIS A 1 176 ? -13.778 -2.604 -10.297 1.00 79.94 176 HIS A C 1
ATOM 1334 O O . HIS A 1 176 ? -14.043 -1.585 -10.934 1.00 79.94 176 HIS A O 1
ATOM 1340 N N . PHE A 1 177 ? -13.266 -3.700 -10.882 1.00 76.94 177 PHE A N 1
ATOM 1341 C CA . PHE A 1 177 ? -12.923 -3.756 -12.305 1.00 76.94 177 PHE A CA 1
ATOM 1342 C C . PHE A 1 177 ? -13.321 -5.084 -12.953 1.00 76.94 177 PHE A C 1
ATOM 1344 O O . PHE A 1 177 ? -12.946 -6.172 -12.515 1.00 76.94 177 PHE A O 1
ATOM 1351 N N . ASN A 1 178 ? -14.050 -5.010 -14.068 1.00 67.94 178 ASN A N 1
ATOM 1352 C CA . ASN A 1 178 ? -14.462 -6.208 -14.807 1.00 67.94 178 ASN A CA 1
ATOM 1353 C C . ASN A 1 178 ? -13.266 -7.015 -15.345 1.00 67.94 178 ASN A C 1
ATOM 1355 O O . ASN A 1 178 ? -13.336 -8.242 -15.393 1.00 67.94 178 ASN A O 1
ATOM 1359 N N . ASN A 1 179 ? -12.165 -6.347 -15.705 1.00 63.75 179 ASN A N 1
ATOM 1360 C CA . ASN A 1 179 ? -10.979 -6.965 -16.310 1.00 63.75 179 ASN A CA 1
ATOM 1361 C C . ASN A 1 179 ? -10.088 -7.749 -15.325 1.00 63.75 179 ASN A C 1
ATOM 1363 O O . ASN A 1 179 ? -9.211 -8.476 -15.776 1.00 63.75 179 ASN A O 1
ATOM 1367 N N . THR A 1 180 ? -10.309 -7.645 -14.010 1.00 62.09 180 THR A N 1
ATOM 1368 C CA . THR A 1 180 ? -9.579 -8.424 -12.989 1.00 62.09 180 THR A CA 1
ATOM 1369 C C . THR A 1 180 ? -10.451 -9.433 -12.246 1.00 62.09 180 THR A C 1
ATOM 1371 O O . THR A 1 180 ? -9.972 -10.120 -11.343 1.00 62.09 180 THR A O 1
ATOM 1374 N N . SER A 1 181 ? -11.709 -9.588 -12.674 1.00 56.72 181 SER A N 1
ATOM 1375 C CA . SER A 1 181 ? -12.703 -10.469 -12.046 1.00 56.72 181 SER A CA 1
ATOM 1376 C C . SER A 1 181 ? -12.295 -11.947 -11.984 1.00 56.72 181 SER A C 1
ATOM 1378 O O . SER A 1 181 ? -12.637 -12.625 -11.014 1.00 56.72 181 SER A O 1
ATOM 1380 N N . GLU A 1 182 ? -11.522 -12.438 -12.958 1.00 54.94 182 GLU A N 1
ATOM 1381 C CA . GLU A 1 182 ? -11.006 -13.816 -12.967 1.00 54.94 182 GLU A CA 1
ATOM 1382 C C . GLU A 1 182 ? -9.613 -13.955 -12.320 1.00 54.94 182 GLU A C 1
ATOM 1384 O O . GLU A 1 182 ? -9.305 -15.001 -11.749 1.00 54.94 182 GLU A O 1
ATOM 1389 N N . SER A 1 183 ? -8.787 -12.898 -12.347 1.00 51.41 183 SER A N 1
ATOM 1390 C CA . SER A 1 183 ? -7.371 -12.939 -11.934 1.00 51.41 183 SER A CA 1
ATOM 1391 C C . SER A 1 183 ? -7.155 -13.036 -10.421 1.00 51.41 183 SER A C 1
ATOM 1393 O O . SER A 1 183 ? -6.081 -13.452 -9.9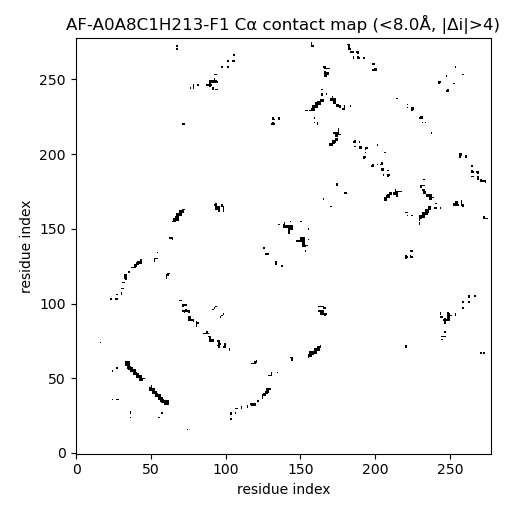90 1.00 51.41 183 SER A O 1
ATOM 1395 N N . LEU A 1 184 ? -8.138 -12.652 -9.601 1.00 56.78 184 LEU A N 1
ATOM 1396 C CA . LEU A 1 184 ? -8.004 -12.625 -8.144 1.00 56.78 184 LEU A CA 1
ATOM 1397 C C . LEU A 1 184 ? -9.163 -13.313 -7.461 1.00 56.78 184 LEU A C 1
ATOM 1399 O O . LEU A 1 184 ? -10.116 -12.710 -6.969 1.00 56.78 184 LEU A O 1
ATOM 1403 N N . SER A 1 185 ? -9.031 -14.623 -7.336 1.00 64.75 185 SER A N 1
ATOM 1404 C CA . SER A 1 185 ? -9.903 -15.387 -6.462 1.00 64.75 185 SER A CA 1
ATOM 1405 C C . SER A 1 185 ? -9.412 -15.327 -5.012 1.00 64.75 185 SER A C 1
ATOM 1407 O O . SER A 1 185 ? -9.269 -16.369 -4.385 1.00 64.75 185 SER A O 1
ATOM 1409 N N . VAL A 1 186 ? -9.176 -14.129 -4.457 1.00 69.62 186 VAL A N 1
ATOM 1410 C CA . VAL A 1 186 ? -8.830 -13.907 -3.028 1.00 69.62 186 VAL A CA 1
ATOM 1411 C C . VAL A 1 186 ? -9.874 -14.514 -2.074 1.00 69.62 186 VAL A C 1
ATOM 1413 O O . VAL A 1 186 ? -9.551 -14.966 -0.978 1.00 69.62 186 VAL A O 1
ATOM 1416 N N . SER A 1 187 ? -11.110 -14.684 -2.560 1.00 76.31 187 SER A N 1
ATOM 1417 C CA . SER A 1 187 ? -12.171 -15.444 -1.887 1.00 76.31 187 SER A CA 1
ATOM 1418 C C . SER A 1 187 ? -11.845 -16.932 -1.667 1.00 76.31 187 SER A C 1
ATOM 1420 O O . SER A 1 187 ? -12.391 -17.553 -0.763 1.00 76.31 187 SER A O 1
ATOM 1422 N N . LEU A 1 188 ? -11.012 -17.558 -2.512 1.00 82.25 188 LEU A N 1
ATOM 1423 C CA . LEU A 1 188 ? -10.677 -18.981 -2.366 1.00 82.25 188 LEU A CA 1
ATOM 1424 C C . LEU A 1 188 ? -9.713 -19.207 -1.193 1.00 82.25 188 LEU A C 1
ATOM 1426 O O . LEU A 1 188 ? -10.017 -20.063 -0.358 1.00 82.25 188 LEU A O 1
ATOM 1430 N N . PRO A 1 189 ? -8.593 -18.463 -1.070 1.00 87.62 189 PRO A N 1
ATOM 1431 C CA . PRO A 1 189 ? -7.777 -18.476 0.135 1.00 87.62 189 PRO A CA 1
ATOM 1432 C C . PRO A 1 189 ? -8.565 -18.135 1.399 1.00 87.62 189 PRO A C 1
ATOM 1434 O O . PRO A 1 189 ? -8.397 -18.848 2.380 1.00 87.62 189 PRO A O 1
ATOM 1437 N N . GLU A 1 190 ? -9.459 -17.143 1.366 1.00 91.44 190 GLU A N 1
ATOM 1438 C CA . GLU A 1 190 ? -10.342 -16.805 2.495 1.00 91.44 190 GLU A CA 1
ATOM 1439 C C . GLU A 1 190 ? -11.155 -18.016 2.976 1.00 91.44 190 GLU A C 1
ATOM 1441 O O . GLU A 1 190 ? -10.985 -18.462 4.113 1.00 91.44 190 GLU A O 1
ATOM 1446 N N . LYS A 1 191 ? -11.935 -18.639 2.081 1.00 90.69 191 LYS A N 1
ATOM 1447 C CA . LYS A 1 191 ? -12.730 -19.835 2.410 1.00 90.69 191 LYS A CA 1
ATOM 1448 C C . LYS A 1 191 ? -11.871 -20.997 2.895 1.00 90.69 191 LYS A C 1
ATOM 1450 O O . LYS A 1 191 ? -12.253 -21.724 3.811 1.00 90.69 191 LYS A O 1
ATOM 1455 N N . ARG A 1 192 ? -10.714 -21.211 2.263 1.00 91.62 192 ARG A N 1
ATOM 1456 C CA . ARG A 1 192 ? -9.786 -22.291 2.623 1.00 91.62 192 ARG A CA 1
ATOM 1457 C C . ARG A 1 192 ? -9.216 -22.087 4.026 1.00 91.62 192 ARG A C 1
ATOM 1459 O O . ARG A 1 192 ? -9.249 -23.026 4.816 1.00 91.62 192 ARG A O 1
ATOM 1466 N N . LEU A 1 193 ? -8.725 -20.887 4.334 1.00 93.56 193 LEU A N 1
ATOM 1467 C CA . LEU A 1 193 ? -8.159 -20.557 5.643 1.00 93.56 193 LEU A CA 1
ATOM 1468 C C . LEU A 1 193 ? -9.228 -20.608 6.740 1.00 93.56 193 LEU A C 1
ATOM 1470 O O . LEU A 1 193 ? -8.951 -21.124 7.823 1.00 93.56 193 LEU A O 1
ATOM 1474 N N . HIS A 1 194 ? -10.458 -20.170 6.447 1.00 94.12 194 HIS A N 1
ATOM 1475 C CA . HIS A 1 194 ? -11.587 -20.332 7.364 1.00 94.12 194 HIS A CA 1
ATOM 1476 C C . HIS A 1 194 ? -11.838 -21.810 7.697 1.00 94.12 194 HIS A C 1
ATOM 1478 O O . HIS A 1 194 ? -11.868 -22.176 8.869 1.00 94.12 194 HIS A O 1
ATOM 1484 N N . LYS A 1 195 ? -11.946 -22.686 6.685 1.00 94.44 195 LYS A N 1
ATOM 1485 C CA . LYS A 1 195 ? -12.156 -24.136 6.892 1.00 94.44 195 LYS A CA 1
ATOM 1486 C C . LYS A 1 195 ? -11.054 -24.804 7.705 1.00 94.44 195 LYS A C 1
ATOM 1488 O O . LYS A 1 195 ? -11.307 -25.805 8.365 1.00 94.44 195 LYS A O 1
ATOM 1493 N N . GLN A 1 196 ? -9.839 -24.274 7.629 1.00 95.88 196 GLN A N 1
ATOM 1494 C CA . GLN A 1 196 ? -8.688 -24.761 8.386 1.00 95.88 196 GLN A CA 1
ATOM 1495 C C . GLN A 1 196 ? -8.624 -24.192 9.813 1.00 95.88 196 GLN A C 1
ATOM 1497 O O . GLN A 1 196 ? -7.731 -24.570 10.564 1.00 95.88 196 GLN A O 1
ATOM 1502 N N . GLY A 1 197 ? -9.542 -23.297 10.199 1.00 95.31 197 GLY A N 1
ATOM 1503 C CA . GLY A 1 197 ? -9.530 -22.644 11.510 1.00 95.31 197 GLY A CA 1
ATOM 1504 C C . GLY A 1 197 ? -8.373 -21.657 11.688 1.00 95.31 197 GLY A C 1
ATOM 1505 O O . GLY A 1 197 ? -7.956 -21.406 12.814 1.00 95.31 197 GLY A O 1
ATOM 1506 N N . LEU A 1 198 ? -7.830 -21.118 10.589 1.00 95.81 198 LEU A N 1
ATOM 1507 C CA . LEU A 1 198 ? -6.654 -20.235 10.596 1.00 95.81 198 LEU A CA 1
ATOM 1508 C C . LEU A 1 198 ? -7.010 -18.740 10.603 1.00 95.81 198 LEU A C 1
ATOM 1510 O O . LEU A 1 198 ? -6.107 -17.901 10.547 1.00 95.81 198 LEU A O 1
ATOM 1514 N N . LEU A 1 199 ? -8.302 -18.398 10.657 1.00 95.75 199 LEU A N 1
ATOM 1515 C CA . LEU A 1 199 ? -8.792 -17.021 10.753 1.00 95.75 199 LEU A CA 1
ATOM 1516 C C . LEU A 1 199 ? -9.337 -16.744 12.160 1.00 95.75 199 LEU A C 1
ATOM 1518 O O . LEU A 1 199 ? -10.123 -17.525 12.697 1.00 95.75 199 LEU A O 1
ATOM 1522 N N . THR A 1 200 ? -8.928 -15.623 12.750 1.00 94.62 200 THR A N 1
ATOM 1523 C CA . THR A 1 200 ? -9.280 -15.220 14.121 1.00 94.62 200 THR A CA 1
ATOM 1524 C C . THR A 1 200 ? -10.486 -14.281 14.109 1.00 94.62 200 THR A C 1
ATOM 1526 O O . THR A 1 200 ? -10.555 -13.390 13.267 1.00 94.62 200 THR A O 1
ATOM 1529 N N . SER A 1 201 ? -11.423 -14.428 15.054 1.00 91.88 201 SER A N 1
ATOM 1530 C CA . SER A 1 201 ? -12.625 -13.571 15.158 1.00 91.88 201 SER A CA 1
ATOM 1531 C C . SER A 1 201 ? -13.426 -13.488 13.850 1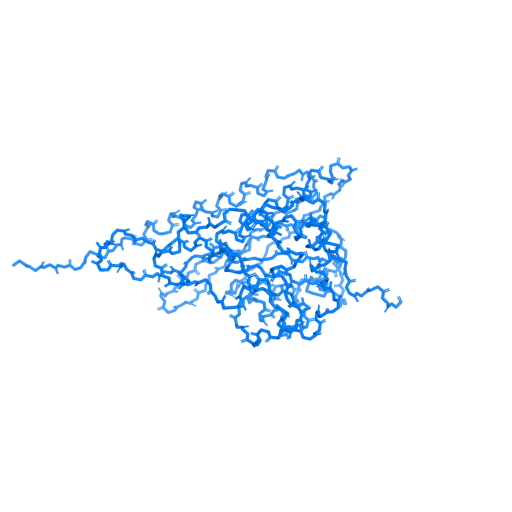.00 91.88 201 SER A C 1
ATOM 1533 O O . SER A 1 201 ? -13.852 -12.414 13.434 1.00 91.88 201 SER A O 1
ATOM 1535 N N . TYR A 1 202 ? -13.590 -14.631 13.181 1.00 90.88 202 TYR A N 1
ATOM 1536 C CA . TYR A 1 202 ? -14.101 -14.703 11.816 1.00 90.88 202 TYR A CA 1
ATOM 1537 C C . TYR A 1 202 ? -15.181 -15.797 11.689 1.00 90.88 202 TYR A C 1
ATOM 1539 O O . TYR A 1 202 ? -14.866 -16.961 11.425 1.00 90.88 202 TYR A O 1
ATOM 1547 N N . PRO A 1 203 ? -16.459 -15.458 11.955 1.00 86.31 203 PRO A N 1
ATOM 1548 C CA . PRO A 1 203 ? -17.515 -16.448 12.191 1.00 86.31 203 PRO A CA 1
ATOM 1549 C C . PRO A 1 203 ? -18.131 -17.058 10.922 1.00 86.31 203 PRO A C 1
ATOM 1551 O O . PRO A 1 203 ? -18.823 -18.068 11.019 1.00 86.31 203 PRO A O 1
ATOM 1554 N N . SER A 1 204 ? -17.916 -16.463 9.747 1.00 87.00 204 SER A N 1
ATOM 1555 C CA . SER A 1 204 ? -18.496 -16.909 8.471 1.00 87.00 204 SER A CA 1
ATOM 1556 C C . SER A 1 204 ? -17.402 -17.355 7.507 1.00 87.00 204 SER A C 1
ATOM 1558 O O . SER A 1 204 ? -16.281 -16.879 7.595 1.00 87.00 204 SER A O 1
ATOM 1560 N N . GLU A 1 205 ? -17.723 -18.245 6.566 1.00 82.88 205 GLU A N 1
ATOM 1561 C CA . GLU A 1 205 ? -16.769 -18.759 5.568 1.00 82.88 205 GLU A CA 1
ATOM 1562 C C . GLU A 1 205 ? -16.223 -17.663 4.638 1.00 82.88 205 GLU A C 1
ATOM 1564 O O . GLU A 1 205 ? -15.134 -17.799 4.083 1.00 82.88 205 GLU A O 1
ATOM 1569 N N . GLN A 1 206 ? -17.000 -16.596 4.449 1.00 81.88 206 GLN A N 1
ATOM 1570 C CA . GLN A 1 206 ? -16.701 -15.497 3.539 1.00 81.88 206 GLN A CA 1
ATOM 1571 C C . GLN A 1 206 ? -17.384 -14.214 4.034 1.00 81.88 206 GLN A C 1
ATOM 1573 O O . GLN A 1 206 ? -18.548 -13.953 3.723 1.00 81.88 206 GLN A O 1
ATOM 1578 N N . SER A 1 207 ? -16.662 -13.423 4.820 1.00 82.88 207 SER A N 1
ATOM 1579 C CA . SER A 1 207 ? -17.087 -12.120 5.335 1.00 82.88 207 SER A CA 1
ATOM 1580 C C . SER A 1 207 ? -16.454 -10.942 4.601 1.00 82.88 207 SER A C 1
ATOM 1582 O O . SER A 1 207 ? -17.140 -9.937 4.448 1.00 82.88 207 SER A O 1
ATOM 1584 N N . TYR A 1 208 ? -15.194 -11.027 4.148 1.00 92.06 208 TYR A N 1
ATOM 1585 C CA . TYR A 1 208 ? -14.477 -9.850 3.652 1.00 92.06 208 TYR A CA 1
ATOM 1586 C C . TYR A 1 208 ? -14.642 -9.657 2.148 1.00 92.06 208 TYR A C 1
ATOM 1588 O O . TYR A 1 208 ? -15.138 -8.625 1.702 1.00 92.06 208 TYR A O 1
ATOM 1596 N N . PHE A 1 209 ? -14.263 -10.651 1.343 1.00 89.75 209 PHE A N 1
ATOM 1597 C CA . PHE A 1 209 ? -14.256 -10.502 -0.111 1.00 89.75 209 PHE A CA 1
ATOM 1598 C C . PHE A 1 209 ? -15.599 -10.913 -0.698 1.00 89.75 209 PHE A C 1
ATOM 1600 O O . PHE A 1 209 ? -15.999 -12.073 -0.610 1.00 89.75 209 PHE A O 1
ATOM 1607 N N . ARG A 1 210 ? -16.315 -9.992 -1.342 1.00 84.69 210 ARG A N 1
ATOM 1608 C CA . ARG A 1 210 ? -17.661 -10.236 -1.878 1.00 84.69 210 ARG A CA 1
ATOM 1609 C C . ARG A 1 210 ? -17.658 -10.131 -3.402 1.00 84.69 210 ARG A C 1
ATOM 1611 O O . ARG A 1 210 ? -17.207 -9.142 -3.967 1.00 84.69 210 ARG A O 1
ATOM 1618 N N . LYS A 1 211 ? -18.178 -11.168 -4.069 1.00 75.69 211 LYS A N 1
ATOM 1619 C CA . LYS A 1 211 ? -18.260 -11.246 -5.543 1.00 75.69 211 LYS A CA 1
ATOM 1620 C C . LYS A 1 211 ? -19.574 -10.717 -6.111 1.00 75.69 211 LYS A C 1
ATOM 1622 O O . LYS A 1 211 ? -19.644 -10.413 -7.294 1.00 75.69 211 LYS A O 1
ATOM 1627 N N . ASP A 1 212 ? -20.597 -10.613 -5.269 1.00 69.69 212 ASP A N 1
ATOM 1628 C CA . ASP A 1 212 ? -21.973 -10.355 -5.708 1.00 69.69 212 ASP A CA 1
ATOM 1629 C C . ASP A 1 212 ? -22.258 -8.866 -5.954 1.00 69.69 212 ASP A C 1
ATOM 1631 O O . ASP A 1 212 ? -23.343 -8.508 -6.405 1.00 69.69 212 ASP A O 1
ATOM 1635 N N . PHE A 1 213 ? -21.296 -7.992 -5.649 1.00 68.88 213 PHE A N 1
ATOM 1636 C CA . PHE A 1 213 ? -21.449 -6.546 -5.737 1.00 68.88 213 PHE A CA 1
ATOM 1637 C C . PHE A 1 213 ? -20.256 -5.919 -6.453 1.00 68.88 213 PHE A C 1
ATOM 1639 O O . PHE A 1 213 ? -19.108 -6.309 -6.238 1.00 68.88 213 PHE A O 1
ATOM 1646 N N . TYR A 1 214 ? -20.551 -4.930 -7.294 1.00 67.81 214 TYR A N 1
ATOM 1647 C CA . TYR A 1 214 ? -19.559 -4.090 -7.952 1.00 67.81 214 TYR A CA 1
ATOM 1648 C C . TYR A 1 214 ? -19.436 -2.783 -7.171 1.00 67.81 214 TYR A C 1
ATOM 1650 O O . TYR A 1 214 ? -20.419 -2.052 -7.042 1.00 67.81 214 TYR A O 1
ATOM 1658 N N . GLY A 1 215 ? -18.244 -2.487 -6.652 1.00 64.75 215 GLY A N 1
ATOM 1659 C CA . GLY A 1 215 ? -18.022 -1.373 -5.720 1.00 64.75 215 GLY A CA 1
ATOM 1660 C C . GLY A 1 215 ? -18.081 0.031 -6.340 1.00 64.75 215 GLY A C 1
ATOM 1661 O O . GLY A 1 215 ? -17.839 1.018 -5.653 1.00 64.75 215 GLY A O 1
ATOM 1662 N N . GLY A 1 216 ? -18.413 0.144 -7.629 1.00 68.19 216 GLY A N 1
ATOM 1663 C CA . GLY A 1 216 ? -18.425 1.416 -8.350 1.00 68.19 216 GLY A CA 1
ATOM 1664 C C . GLY A 1 216 ? -17.018 1.968 -8.604 1.00 68.19 216 GLY A C 1
ATOM 1665 O O . GLY A 1 216 ? -16.010 1.375 -8.220 1.00 68.19 216 GLY A O 1
ATOM 1666 N N . PHE A 1 217 ? -16.956 3.097 -9.313 1.00 72.69 217 PHE A N 1
ATOM 1667 C CA . PHE A 1 217 ? -15.695 3.757 -9.651 1.00 72.69 217 PHE A CA 1
ATOM 1668 C C . PHE A 1 217 ? -15.160 4.566 -8.466 1.00 72.69 217 PHE A C 1
ATOM 1670 O O . PHE A 1 217 ? -15.897 5.352 -7.870 1.00 72.69 217 PHE A O 1
ATOM 1677 N N . MET A 1 218 ? -13.868 4.416 -8.181 1.00 80.12 218 MET A N 1
ATOM 1678 C CA . MET A 1 218 ? -13.175 5.091 -7.088 1.00 80.12 218 MET A CA 1
ATOM 1679 C C . MET A 1 218 ? -11.840 5.641 -7.588 1.00 80.12 218 MET A C 1
ATOM 1681 O O . MET A 1 218 ? -11.144 4.971 -8.343 1.00 80.12 218 MET A O 1
ATOM 1685 N N . GLN A 1 219 ? -11.502 6.876 -7.214 1.00 83.56 219 GLN A N 1
ATOM 1686 C CA . GLN A 1 219 ? -10.229 7.489 -7.593 1.00 83.56 219 GLN A CA 1
ATOM 1687 C C . GLN A 1 219 ? -9.195 7.260 -6.503 1.00 83.56 219 GLN A C 1
ATOM 1689 O O . GLN A 1 219 ? -9.414 7.675 -5.370 1.00 83.56 219 GLN A O 1
ATOM 1694 N N . ASP A 1 220 ? -8.077 6.653 -6.881 1.00 87.75 220 ASP A N 1
ATOM 1695 C CA . ASP A 1 220 ? -6.941 6.382 -6.004 1.00 87.75 220 ASP A CA 1
ATOM 1696 C C . ASP A 1 220 ? -5.668 6.173 -6.863 1.00 87.75 220 ASP A C 1
ATOM 1698 O O . ASP A 1 220 ? -5.704 6.349 -8.090 1.00 87.75 220 ASP A O 1
ATOM 1702 N N . ASP A 1 221 ? -4.542 5.799 -6.259 1.00 86.69 221 ASP A N 1
ATOM 1703 C CA . ASP A 1 221 ? -3.222 5.675 -6.888 1.00 86.69 221 ASP A CA 1
ATOM 1704 C C . ASP A 1 221 ? -3.181 4.725 -8.092 1.00 86.69 221 ASP A C 1
ATOM 1706 O O . ASP A 1 221 ? -2.341 4.860 -8.983 1.00 86.69 221 ASP A O 1
ATOM 1710 N N . HIS A 1 222 ? -4.127 3.795 -8.186 1.00 88.19 222 HIS A N 1
ATOM 1711 C CA . HIS A 1 222 ? -4.217 2.864 -9.303 1.00 88.19 222 HIS A CA 1
ATOM 1712 C C . HIS A 1 222 ? -4.643 3.525 -10.623 1.00 88.19 222 HIS A C 1
ATOM 1714 O O . HIS A 1 222 ? -4.392 2.959 -11.686 1.00 88.19 222 HIS A O 1
ATOM 1720 N N . ILE A 1 223 ? -5.289 4.700 -10.603 1.00 86.81 223 ILE A N 1
ATOM 1721 C CA . ILE A 1 223 ? -5.896 5.311 -11.802 1.00 86.81 223 ILE A CA 1
ATOM 1722 C C . ILE A 1 223 ? -4.866 5.528 -12.917 1.00 86.81 223 ILE A C 1
ATOM 1724 O O . ILE A 1 223 ? -5.157 5.363 -14.102 1.00 86.81 223 ILE A O 1
ATOM 1728 N N . THR A 1 224 ? -3.634 5.870 -12.553 1.00 87.44 224 THR A N 1
ATOM 1729 C CA . THR A 1 224 ? -2.556 6.170 -13.504 1.00 87.44 224 THR A CA 1
ATOM 1730 C C . THR A 1 224 ? -2.045 4.920 -14.212 1.00 87.44 224 THR A C 1
ATOM 1732 O O . THR A 1 224 ? -1.689 4.992 -15.392 1.00 87.44 224 THR A O 1
ATOM 1735 N N . PHE A 1 225 ? -2.045 3.792 -13.504 1.00 90.88 225 PHE A N 1
ATOM 1736 C CA . PHE A 1 225 ? -1.711 2.464 -14.004 1.00 90.88 225 PHE A CA 1
ATOM 1737 C C . PHE A 1 225 ? -2.864 1.904 -14.840 1.00 90.88 225 PHE A C 1
ATOM 1739 O O . PHE A 1 225 ? -2.649 1.447 -15.962 1.00 90.88 225 PHE A O 1
ATOM 1746 N N . LEU A 1 226 ? -4.100 2.053 -14.357 1.00 86.81 226 LEU A N 1
ATOM 1747 C CA . LEU A 1 226 ? -5.312 1.627 -15.053 1.00 86.81 226 LEU A CA 1
ATOM 1748 C C . LEU A 1 226 ? -5.461 2.317 -16.418 1.00 86.81 226 LEU A C 1
ATOM 1750 O O . LEU A 1 226 ? -5.720 1.655 -17.420 1.00 86.81 226 LEU A O 1
ATOM 1754 N N . HIS A 1 227 ? -5.226 3.634 -16.496 1.00 88.06 227 HIS A N 1
ATOM 1755 C CA . HIS A 1 227 ? -5.228 4.380 -17.764 1.00 88.06 227 HIS A CA 1
ATOM 1756 C C . HIS A 1 227 ? -4.150 3.918 -18.754 1.00 88.06 227 HIS A C 1
ATOM 1758 O O . HIS A 1 227 ? -4.238 4.219 -19.943 1.00 88.06 227 HIS A O 1
ATOM 1764 N N . ARG A 1 228 ? -3.133 3.197 -18.275 1.00 89.19 228 ARG A N 1
ATOM 1765 C CA . ARG A 1 228 ? -2.073 2.595 -19.087 1.00 89.19 228 ARG A CA 1
ATOM 1766 C C . ARG A 1 228 ? -2.241 1.078 -19.232 1.00 89.19 228 ARG A C 1
ATOM 1768 O O . ARG A 1 228 ? -1.288 0.390 -19.571 1.00 89.19 228 ARG A O 1
ATOM 1775 N N . VAL A 1 229 ? -3.466 0.581 -19.032 1.00 89.00 229 VAL A N 1
ATOM 1776 C CA . VAL A 1 229 ? -3.883 -0.810 -19.286 1.00 89.00 229 VAL A CA 1
ATOM 1777 C C . VAL A 1 229 ? -3.243 -1.834 -18.336 1.00 89.00 229 VAL A C 1
ATOM 1779 O O . VAL A 1 229 ? -3.272 -3.031 -18.598 1.00 89.00 229 VAL A O 1
ATOM 1782 N N . VAL A 1 230 ? -2.716 -1.395 -17.191 1.00 89.75 230 VAL A N 1
ATOM 1783 C CA . VAL A 1 230 ? -2.289 -2.320 -16.133 1.00 89.75 230 VAL A CA 1
ATOM 1784 C C . VAL A 1 230 ? -3.534 -2.883 -15.436 1.00 89.75 230 VAL A C 1
ATOM 1786 O O . VAL A 1 230 ? -4.389 -2.097 -15.013 1.00 89.75 230 VAL A O 1
ATOM 1789 N N . PRO A 1 231 ? -3.673 -4.214 -15.295 1.00 89.56 231 PRO A N 1
ATOM 1790 C CA . PRO A 1 231 ? -4.742 -4.809 -14.501 1.00 89.56 231 PRO A CA 1
ATOM 1791 C C . PRO A 1 231 ? -4.640 -4.382 -13.032 1.00 89.56 231 PRO A C 1
ATOM 1793 O O . PRO A 1 231 ? -3.555 -4.399 -12.452 1.00 89.56 231 PRO A O 1
ATOM 1796 N N . VAL A 1 232 ? -5.767 -4.011 -12.418 1.00 87.44 232 VAL A N 1
ATOM 1797 C CA . VAL A 1 232 ? -5.815 -3.507 -11.036 1.00 87.44 232 VAL A CA 1
ATOM 1798 C C . VAL A 1 232 ? -6.747 -4.345 -10.174 1.00 87.44 232 VAL A C 1
ATOM 1800 O O . VAL A 1 232 ? -7.880 -4.646 -10.554 1.00 87.44 232 VAL A O 1
ATOM 1803 N N . HIS A 1 233 ? -6.297 -4.644 -8.963 1.00 88.81 233 HIS A N 1
ATOM 1804 C CA . HIS A 1 233 ? -7.138 -5.097 -7.872 1.00 88.81 233 HIS A CA 1
ATOM 1805 C C . HIS A 1 233 ? -7.036 -4.135 -6.707 1.00 88.81 233 HIS A C 1
ATOM 1807 O O . HIS A 1 233 ? -5.998 -4.016 -6.062 1.00 88.81 233 HIS A O 1
ATOM 1813 N N . HIS A 1 234 ? -8.126 -3.417 -6.476 1.00 90.75 234 HIS A N 1
ATOM 1814 C CA . HIS A 1 234 ?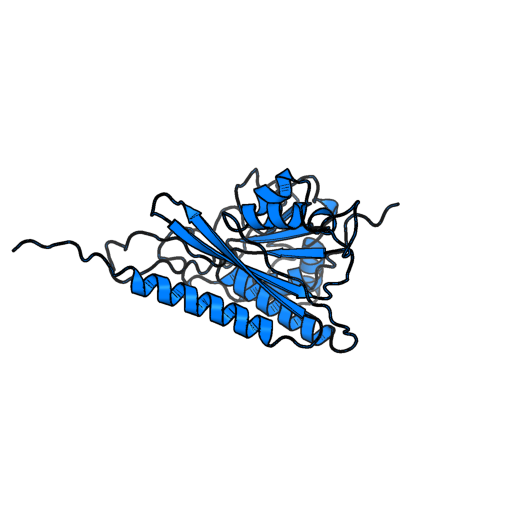 -8.190 -2.403 -5.441 1.00 90.75 234 HIS A CA 1
ATOM 1815 C C . HIS A 1 234 ? -8.788 -3.026 -4.185 1.00 90.75 234 HIS A C 1
ATOM 1817 O O . HIS A 1 234 ? -9.984 -3.301 -4.117 1.00 90.75 234 HIS A O 1
ATOM 1823 N N . LEU A 1 235 ? -7.916 -3.317 -3.226 1.00 93.00 235 LEU A N 1
ATOM 1824 C CA . LEU A 1 235 ? -8.246 -3.828 -1.906 1.00 93.00 235 LEU A CA 1
ATOM 1825 C C . LEU A 1 235 ? -8.621 -2.660 -1.001 1.00 93.00 235 LEU A C 1
ATOM 1827 O O . LEU A 1 235 ? -7.831 -2.238 -0.160 1.00 93.00 235 LEU A O 1
ATOM 1831 N N . ILE A 1 236 ? -9.834 -2.157 -1.212 1.00 93.12 236 ILE A N 1
ATOM 1832 C CA . ILE A 1 236 ? -10.426 -1.058 -0.458 1.00 93.12 236 ILE A CA 1
ATOM 1833 C C . ILE A 1 236 ? -11.830 -1.457 0.020 1.00 93.12 236 ILE A C 1
ATOM 1835 O O . ILE A 1 236 ? -12.608 -2.025 -0.756 1.00 93.12 236 ILE A O 1
ATOM 1839 N N . PRO A 1 237 ? -12.188 -1.233 1.296 1.00 93.69 237 PRO A N 1
ATOM 1840 C CA . PRO A 1 237 ? -13.533 -1.507 1.776 1.00 93.69 237 PRO A CA 1
ATOM 1841 C C . PRO A 1 237 ? -14.562 -0.556 1.160 1.00 93.69 237 PRO A C 1
ATOM 1843 O O . PRO A 1 237 ? -14.287 0.607 0.885 1.00 93.69 237 PRO A O 1
ATOM 1846 N N . THR A 1 238 ? -15.788 -1.032 0.973 1.00 90.31 238 THR A N 1
ATOM 1847 C CA . THR A 1 238 ? -16.956 -0.205 0.661 1.00 90.31 238 THR A CA 1
ATOM 1848 C C . THR A 1 238 ? -18.147 -0.708 1.489 1.00 90.31 238 THR A C 1
ATOM 1850 O O . THR A 1 238 ? -18.576 -1.846 1.305 1.00 90.31 238 THR A O 1
ATOM 1853 N N . PRO A 1 239 ? -18.728 0.105 2.390 1.00 92.81 239 PRO A N 1
ATOM 1854 C CA . PRO A 1 239 ? -18.390 1.504 2.673 1.00 92.81 239 PRO A CA 1
ATOM 1855 C C . PRO A 1 239 ? -16.998 1.673 3.306 1.00 92.81 239 PRO A C 1
ATOM 1857 O O . PRO A 1 239 ? -16.427 0.718 3.824 1.00 92.81 239 PRO A O 1
ATOM 1860 N N . PHE A 1 240 ? -16.466 2.897 3.259 1.00 95.19 240 PHE A N 1
ATOM 1861 C CA . PHE A 1 240 ? -15.222 3.252 3.950 1.00 95.19 240 PHE A CA 1
ATOM 1862 C C . PHE A 1 240 ? -15.368 3.145 5.472 1.00 95.19 240 PHE A C 1
ATOM 1864 O O . PHE A 1 240 ? -16.490 3.287 5.976 1.00 95.19 240 PHE A O 1
ATOM 1871 N N . PRO A 1 241 ? -14.251 2.973 6.210 1.00 95.56 241 PRO A N 1
ATOM 1872 C CA . PRO A 1 241 ? -14.270 3.013 7.663 1.00 95.56 241 PRO A CA 1
ATOM 1873 C C . PRO A 1 241 ? -14.940 4.294 8.155 1.00 95.56 241 PRO A C 1
ATOM 1875 O O . PRO A 1 241 ? -14.684 5.390 7.649 1.00 95.56 241 PRO A O 1
ATOM 1878 N N . VAL A 1 242 ? -15.782 4.182 9.179 1.00 95.88 242 VAL A N 1
ATOM 1879 C CA . VAL A 1 242 ? -16.563 5.321 9.709 1.00 95.88 242 VAL A CA 1
ATOM 1880 C C . VAL A 1 242 ? -15.691 6.465 10.242 1.00 95.88 242 VAL A C 1
ATOM 1882 O O . VAL A 1 242 ? -16.174 7.582 10.419 1.00 95.88 242 VAL A O 1
ATOM 1885 N N . PHE A 1 243 ? -14.415 6.189 10.514 1.00 94.62 243 PHE A N 1
ATOM 1886 C CA . PHE A 1 243 ? -13.418 7.146 10.986 1.00 94.62 243 PHE A CA 1
ATOM 1887 C C . PHE A 1 243 ? -12.517 7.706 9.871 1.00 94.62 243 PHE A C 1
ATOM 1889 O O . PHE A 1 243 ? -11.651 8.533 10.168 1.00 94.62 243 PHE A O 1
ATOM 1896 N N . TRP A 1 244 ? -12.721 7.320 8.607 1.00 96.25 244 TRP A N 1
ATOM 1897 C CA . TRP A 1 244 ? -11.940 7.817 7.473 1.00 96.25 244 TRP A CA 1
ATOM 1898 C C . TRP A 1 244 ? -11.942 9.349 7.400 1.00 96.25 244 TRP A C 1
ATOM 1900 O O . TRP A 1 244 ? -12.979 9.997 7.564 1.00 96.25 244 TRP A O 1
ATOM 1910 N N . HIS A 1 245 ? -10.764 9.937 7.163 1.00 94.25 245 HIS A N 1
ATOM 1911 C CA . HIS A 1 245 ? -10.547 11.388 7.157 1.00 94.25 245 HIS A CA 1
ATOM 1912 C C . HIS A 1 245 ? -11.012 12.121 8.435 1.00 94.25 245 HIS A C 1
ATOM 1914 O O . HIS A 1 245 ? -11.293 13.326 8.410 1.00 94.25 245 HIS A O 1
ATOM 1920 N N . THR A 1 246 ? -11.045 11.435 9.578 1.00 94.19 246 THR A N 1
ATOM 1921 C CA . THR A 1 246 ? -11.263 12.048 10.893 1.00 94.19 246 THR A CA 1
ATOM 1922 C C . THR A 1 246 ? -10.036 11.862 11.780 1.00 94.19 246 THR A C 1
ATOM 1924 O O . THR A 1 246 ? -9.227 10.967 11.565 1.00 94.19 246 THR A O 1
ATOM 1927 N N . LEU A 1 247 ? -9.896 12.682 12.825 1.00 93.12 247 LEU A N 1
ATOM 1928 C CA . LEU A 1 247 ? -8.813 12.519 13.807 1.00 93.12 247 LEU A CA 1
ATOM 1929 C C . LEU A 1 247 ? -8.936 11.237 14.650 1.00 93.12 247 LEU A C 1
ATOM 1931 O O . LEU A 1 247 ? -8.039 10.965 15.447 1.00 93.12 247 LEU A O 1
ATOM 1935 N N . ASP A 1 248 ? -10.028 10.489 14.481 1.00 93.75 248 ASP A N 1
ATOM 1936 C CA . ASP A 1 248 ? -10.255 9.210 15.137 1.00 93.75 248 ASP A CA 1
ATOM 1937 C C . ASP A 1 248 ? -9.626 8.040 14.372 1.00 93.75 248 ASP A C 1
ATOM 1939 O O . ASP A 1 248 ? -9.624 6.949 14.920 1.00 93.75 248 ASP A O 1
ATOM 1943 N N . ASP A 1 249 ? -9.089 8.224 13.157 1.00 96.00 249 ASP A N 1
ATOM 1944 C CA . ASP A 1 249 ? -8.343 7.169 12.451 1.00 96.00 249 ASP A CA 1
ATOM 1945 C C . ASP A 1 249 ? -6.973 6.936 13.110 1.00 96.00 249 ASP A C 1
ATOM 1947 O O . ASP A 1 249 ? -5.943 7.439 12.652 1.00 96.00 249 ASP A O 1
ATOM 1951 N N . THR A 1 250 ? -6.998 6.240 14.247 1.00 94.88 250 THR A N 1
ATOM 1952 C CA . THR A 1 250 ? -5.869 5.980 15.143 1.00 94.88 250 THR A CA 1
ATOM 1953 C C . THR A 1 250 ? -5.652 4.482 15.353 1.00 94.88 250 THR A C 1
ATOM 1955 O O . THR A 1 250 ? -6.501 3.660 15.010 1.00 94.88 250 THR A O 1
ATOM 1958 N N . GLU A 1 251 ? -4.515 4.109 15.950 1.00 95.00 251 GLU A N 1
ATOM 1959 C CA . GLU A 1 251 ? -4.185 2.708 16.248 1.00 95.00 251 GLU A CA 1
ATOM 1960 C C . GLU A 1 251 ? -5.275 2.016 17.083 1.00 95.00 251 GLU A C 1
ATOM 1962 O O . GLU A 1 251 ? -5.579 0.846 16.864 1.00 95.00 251 GLU A O 1
ATOM 1967 N N . GLU A 1 252 ? -5.915 2.738 18.005 1.00 95.62 252 GLU A N 1
ATOM 1968 C CA . GLU A 1 252 ? -6.960 2.198 18.878 1.00 95.62 252 GLU A CA 1
ATOM 1969 C C . GLU A 1 252 ? -8.236 1.798 18.124 1.00 95.62 252 GLU A C 1
ATOM 1971 O O . GLU A 1 252 ? -9.017 0.995 18.639 1.00 95.62 252 GLU A O 1
ATOM 1976 N N . ARG A 1 253 ? -8.466 2.340 16.920 1.00 94.69 253 ARG A N 1
ATOM 1977 C CA . ARG A 1 253 ? -9.580 1.924 16.054 1.00 94.69 253 ARG A CA 1
ATOM 1978 C C . ARG A 1 253 ? -9.275 0.661 15.256 1.00 94.69 253 ARG A C 1
ATOM 1980 O O . ARG A 1 253 ? -10.207 0.052 14.737 1.00 94.69 253 ARG A O 1
ATOM 1987 N N . ILE A 1 254 ? -8.008 0.259 15.153 1.00 97.19 254 ILE A N 1
ATOM 1988 C CA . ILE A 1 254 ? -7.608 -0.861 14.306 1.00 97.19 254 ILE A CA 1
ATOM 1989 C C . ILE A 1 254 ? -8.027 -2.191 14.930 1.00 97.19 254 ILE A C 1
ATOM 1991 O O . ILE A 1 254 ? -7.596 -2.578 16.020 1.00 97.19 254 ILE A O 1
ATOM 1995 N N . HIS A 1 255 ? -8.816 -2.956 14.182 1.00 97.38 255 HIS A N 1
ATOM 1996 C CA . HIS A 1 255 ? -9.189 -4.313 14.537 1.00 97.38 255 HIS A CA 1
ATOM 1997 C C . HIS A 1 255 ? -8.100 -5.301 14.100 1.00 97.38 255 HIS A C 1
ATOM 1999 O O . HIS A 1 255 ? -8.126 -5.860 13.001 1.00 97.38 255 HIS A O 1
ATOM 2005 N N . ARG A 1 256 ? -7.134 -5.545 14.996 1.00 96.56 256 ARG A N 1
ATOM 2006 C CA . ARG A 1 256 ? -5.969 -6.418 14.744 1.00 96.56 256 ARG A CA 1
ATOM 2007 C C . ARG A 1 256 ? -6.313 -7.793 14.142 1.00 96.56 256 ARG A C 1
ATOM 2009 O O . ARG A 1 256 ? -5.648 -8.158 13.175 1.00 96.56 256 ARG A O 1
ATOM 2016 N N . PRO A 1 257 ? -7.352 -8.531 14.601 1.00 97.19 257 PRO A N 1
ATOM 2017 C CA . PRO A 1 257 ? -7.705 -9.810 13.982 1.00 97.19 257 PRO A CA 1
ATOM 2018 C C . PRO A 1 257 ? -8.059 -9.689 12.496 1.00 97.19 257 PRO A C 1
ATOM 2020 O O . PRO A 1 257 ? -7.682 -10.555 11.713 1.00 97.19 257 PRO A O 1
ATOM 2023 N N . THR A 1 258 ? -8.731 -8.605 12.083 1.00 96.94 258 THR A N 1
ATOM 2024 C CA . THR A 1 258 ? -9.006 -8.365 10.658 1.00 96.94 258 THR A CA 1
ATOM 2025 C C . THR A 1 258 ? -7.708 -8.181 9.887 1.00 96.94 258 THR A C 1
ATOM 2027 O O . THR A 1 258 ? -7.537 -8.807 8.845 1.00 96.94 258 THR A O 1
ATOM 2030 N N . VAL A 1 259 ? -6.795 -7.346 10.393 1.00 97.69 259 VAL A N 1
ATOM 2031 C CA . VAL A 1 259 ? -5.512 -7.069 9.730 1.00 97.69 259 VAL A CA 1
ATOM 2032 C C . VAL A 1 259 ? -4.719 -8.361 9.537 1.00 97.69 259 VAL A C 1
ATOM 2034 O O . VAL A 1 259 ? -4.299 -8.661 8.423 1.00 97.69 259 VAL A O 1
ATOM 2037 N N . GLU A 1 260 ? -4.588 -9.177 10.586 1.00 96.69 260 GLU A N 1
ATOM 2038 C CA . GLU A 1 260 ? -3.909 -10.475 10.501 1.00 96.69 260 GLU A CA 1
ATOM 2039 C C . GLU A 1 260 ? -4.572 -11.419 9.491 1.00 96.69 260 GLU A C 1
ATOM 2041 O O . GLU A 1 260 ? -3.884 -12.045 8.681 1.00 96.69 260 GLU A O 1
ATOM 2046 N N . ASN A 1 261 ? -5.905 -11.519 9.514 1.00 96.38 261 ASN A N 1
ATOM 2047 C CA . ASN A 1 261 ? -6.639 -12.369 8.584 1.00 96.38 261 ASN A CA 1
ATOM 2048 C C . ASN A 1 261 ? -6.432 -11.917 7.134 1.00 96.38 261 ASN A C 1
ATOM 2050 O O . ASN A 1 261 ? -6.137 -12.751 6.281 1.00 96.38 261 ASN A O 1
ATOM 2054 N N . LEU A 1 262 ? -6.551 -10.615 6.851 1.00 95.75 262 LEU A N 1
ATOM 2055 C CA . LEU A 1 262 ? -6.333 -10.063 5.513 1.00 95.75 262 LEU A CA 1
ATOM 2056 C C . LEU A 1 262 ? -4.910 -10.341 5.027 1.00 95.75 262 LEU A C 1
ATOM 2058 O O . LEU A 1 262 ? -4.749 -10.848 3.919 1.00 95.75 262 LEU A O 1
ATOM 2062 N N . THR A 1 263 ? -3.890 -10.112 5.859 1.00 95.19 263 THR A N 1
ATOM 2063 C CA . THR A 1 263 ? -2.494 -10.422 5.511 1.00 95.19 263 THR A CA 1
ATOM 2064 C C . THR A 1 263 ? -2.319 -11.902 5.169 1.00 95.19 263 THR A C 1
ATOM 2066 O O . THR A 1 263 ? -1.746 -12.229 4.130 1.00 95.19 263 THR A O 1
ATOM 2069 N N . ARG A 1 264 ? -2.875 -12.819 5.979 1.00 93.12 264 ARG A N 1
ATOM 2070 C CA . ARG A 1 264 ? -2.830 -14.268 5.700 1.00 93.12 264 ARG A CA 1
ATOM 2071 C C . ARG A 1 264 ? -3.527 -14.625 4.391 1.00 93.12 264 ARG A C 1
ATOM 2073 O O . ARG A 1 264 ? -3.008 -15.445 3.633 1.00 93.12 264 ARG A O 1
ATOM 2080 N N . ILE A 1 265 ? -4.692 -14.035 4.125 1.00 92.56 265 ILE A N 1
ATOM 2081 C CA . ILE A 1 265 ? -5.472 -14.284 2.907 1.00 92.56 265 ILE A CA 1
ATOM 2082 C C . ILE A 1 265 ? -4.703 -13.810 1.673 1.00 92.56 265 ILE A C 1
ATOM 2084 O O . ILE A 1 265 ? -4.567 -14.578 0.718 1.00 92.56 265 ILE A O 1
ATOM 2088 N N . ILE A 1 266 ? -4.158 -12.591 1.704 1.00 91.06 266 ILE A N 1
ATOM 2089 C CA . ILE A 1 266 ? -3.405 -12.009 0.586 1.00 91.06 266 ILE A CA 1
ATOM 2090 C C . ILE A 1 266 ? -2.138 -12.832 0.321 1.00 91.06 266 ILE A C 1
ATOM 2092 O O . ILE A 1 266 ? -1.940 -13.267 -0.810 1.00 91.06 266 ILE A O 1
ATOM 2096 N N . LEU A 1 267 ? -1.355 -13.169 1.355 1.00 88.00 267 LEU A N 1
ATOM 2097 C CA . LEU A 1 267 ? -0.185 -14.056 1.227 1.00 88.00 267 LEU A CA 1
ATOM 2098 C C . LEU A 1 267 ? -0.528 -15.435 0.667 1.00 88.00 267 LEU A C 1
ATOM 2100 O O . LEU A 1 267 ? 0.234 -16.020 -0.095 1.00 88.00 267 LEU A O 1
ATOM 2104 N N . SER A 1 268 ? -1.683 -15.970 1.055 1.00 86.75 268 SER A N 1
ATOM 2105 C CA . SER A 1 268 ? -2.151 -17.283 0.608 1.00 86.75 268 SER A CA 1
ATOM 2106 C C . SER A 1 268 ? -2.776 -17.256 -0.786 1.00 86.75 268 SER A C 1
ATOM 2108 O O . SER A 1 268 ? -3.186 -18.310 -1.294 1.00 86.75 268 SER A O 1
ATOM 2110 N N . THR A 1 269 ? -2.900 -16.074 -1.388 1.00 79.81 269 THR A N 1
ATOM 2111 C CA . THR A 1 269 ? -3.400 -15.918 -2.744 1.00 79.81 269 THR A CA 1
ATOM 2112 C C . THR A 1 269 ? -2.286 -16.271 -3.710 1.00 79.81 269 THR A C 1
ATOM 2114 O O . THR A 1 269 ? -1.249 -15.621 -3.758 1.00 79.81 269 THR A O 1
ATOM 2117 N N . ASN A 1 270 ? -2.524 -17.301 -4.523 1.00 65.94 270 ASN A N 1
ATOM 2118 C CA . ASN A 1 270 ? -1.727 -17.530 -5.720 1.00 65.94 270 ASN A CA 1
ATOM 2119 C C . ASN A 1 270 ? -2.043 -16.399 -6.697 1.00 65.94 270 ASN A C 1
ATOM 2121 O O . ASN A 1 270 ? -2.919 -16.541 -7.549 1.00 65.94 270 ASN A O 1
ATOM 2125 N N . LEU A 1 271 ? -1.350 -15.277 -6.538 1.00 61.44 271 LEU A N 1
ATOM 2126 C CA . LEU A 1 271 ? -1.355 -14.154 -7.462 1.00 61.44 271 LEU A CA 1
ATOM 2127 C C . LEU A 1 271 ? -0.579 -14.585 -8.707 1.00 61.44 271 LEU A C 1
ATOM 2129 O O . LEU A 1 271 ? 0.550 -14.177 -8.951 1.00 61.44 271 LEU A O 1
ATOM 2133 N N . LYS A 1 272 ? -1.158 -15.526 -9.453 1.00 46.12 272 LYS A N 1
ATOM 2134 C CA . LYS A 1 272 ? -0.645 -15.932 -10.751 1.00 46.12 272 LYS A CA 1
ATOM 2135 C C . LYS A 1 272 ? -1.199 -14.963 -11.778 1.00 46.12 272 LYS A C 1
ATOM 2137 O O . LYS A 1 272 ? -2.406 -14.757 -11.853 1.00 46.12 272 LYS A O 1
ATOM 2142 N N . SER A 1 273 ? -0.279 -14.402 -12.550 1.00 45.53 273 SER A N 1
ATOM 2143 C CA . SER A 1 273 ? -0.493 -13.836 -13.874 1.00 45.53 273 SER A CA 1
ATOM 2144 C C . SER A 1 273 ? -1.768 -14.350 -14.566 1.00 45.53 273 SER A C 1
ATOM 2146 O O . SER A 1 273 ? -1.894 -15.545 -14.841 1.00 45.53 273 SER A O 1
ATOM 2148 N N . ALA A 1 274 ? -2.665 -13.433 -14.934 1.00 39.97 274 ALA A N 1
ATOM 2149 C CA . ALA A 1 274 ? -3.830 -13.717 -15.776 1.00 39.97 274 ALA A CA 1
ATOM 2150 C C . ALA A 1 274 ? -3.485 -14.036 -17.247 1.00 39.97 274 ALA A C 1
ATOM 2152 O O . ALA A 1 274 ? -4.383 -14.284 -18.040 1.00 39.97 274 ALA A O 1
ATOM 2153 N N . ASN A 1 275 ? -2.204 -14.064 -17.629 1.00 37.06 275 ASN A N 1
ATOM 2154 C CA . ASN A 1 275 ? -1.764 -14.290 -19.008 1.00 37.06 275 ASN A CA 1
ATOM 2155 C C . ASN A 1 275 ? -0.850 -15.520 -19.094 1.00 37.06 275 ASN A C 1
ATOM 2157 O O . ASN A 1 275 ? 0.343 -15.399 -19.380 1.00 37.06 275 ASN A O 1
ATOM 2161 N N . THR A 1 276 ? -1.411 -16.707 -18.834 1.00 32.12 276 THR A N 1
ATOM 2162 C CA . THR A 1 276 ? -0.802 -18.005 -19.203 1.00 32.12 276 THR A CA 1
ATOM 2163 C C . THR A 1 276 ? -1.553 -18.734 -20.326 1.00 32.12 276 THR A C 1
ATOM 2165 O O . THR A 1 276 ? -1.407 -19.941 -20.488 1.00 32.12 276 THR A O 1
ATOM 2168 N N . THR A 1 277 ? -2.328 -18.017 -21.140 1.00 29.67 277 THR A N 1
ATOM 2169 C CA . THR A 1 277 ? -2.904 -18.559 -22.381 1.00 29.67 277 THR A CA 1
ATOM 2170 C C . THR A 1 277 ? -2.385 -17.804 -23.598 1.00 29.67 277 THR A C 1
ATOM 2172 O O . THR A 1 277 ? -3.008 -16.843 -24.046 1.00 29.67 277 THR A O 1
ATOM 2175 N N . ALA A 1 278 ? -1.243 -18.264 -24.108 1.00 30.33 278 ALA A N 1
ATOM 2176 C CA . ALA A 1 278 ? -0.907 -18.360 -25.529 1.00 30.33 278 ALA A CA 1
ATOM 2177 C C . ALA A 1 278 ? 0.248 -19.359 -25.677 1.00 30.33 278 ALA A C 1
ATOM 2179 O O . ALA A 1 278 ? 1.261 -19.175 -24.965 1.00 30.33 278 ALA A O 1
#

InterPro domains:
  IPR007484 Peptidase M28 [PF04389] (55-268)
  IPR040234 Glutaminyl-peptide cyclotransferase-like [PTHR12283] (22-272)